Protein AF-A0A8R1ELB2-F1 (afdb_monomer_lite)

Secondary structure (DSSP, 8-state):
--HHHHH--SGGG--HHHHHHHHHHHS--TT-HHHHHHHHHHHHHHHHHHHHHHHHHHHHHHHH---SSHHHHHHHHHHHHHHHTSSS--------TTTT----------EEEEEEEES---S-EE-TTT--EE--HHHHHHHTHHHH-TTEEEEEEEE-GGGHHHHHHHHHHHT--SEEE--HHHHHHHHHTT-S---HHHHHH-TT--GGGS-HHHHHH-TTTB-TTS--B---------------HHHHHHHT-PPPPSS--HHHHHHHHHHT-SS-TT-

InterPro domains:
  IPR006059 Bacterial-type extracellular solute-binding protein [PF01547] (132-283)
  IPR035906 MetI-like superfamily [G3DSA:1.10.3720.10] (1-60)
  IPR035906 MetI-like superfamily [SSF161098] (2-67)
  IPR050490 Bacterial solute-binding protein 1 [PTHR43649] (70-278)

pLDDT: mean 76.95, std 20.39, range [30.23, 97.44]

Sequence (283 aa):
MLWPLLILKSATKYTIQIGLAMFTYNNGINQQPSIIMAATTTSLIPVIVVYMFLQRYIIESIALSGVSDMKKTVLLILSFVLVFTMAACTGSSGKDVTGGVQIEKVSDMQGTVRVALAGWQLENGIDALTGNPTIGLNEYLDKTFKKMYPNIKLEVYQIPWENVKAKQTAMLLSGDADVLYTGGAFASQWYQEGLLRDLDDLIEKDTSFDPNIYLEGIMNNSYSTKSPDGSKQFGIPVALGRRMTIYDKKLFEDWGVDTLTAQPGPEEILDKAKKMTGKNPKT

Foldseek 3Di:
DCVVVVPDPDPVPDDLVRVLVVVCVPPVVPPCPPVNVVSVVVVCVVVVVVCVVCVVVVVVVVVVDPDPPVVVVVVVVVVVVVVVVVPPPPDDPDDPLCVPDDAAAADADADEAEEEEEPAFAQWDADPPPRHIDHHPVVNCVRHVCRNHVRYHYHYHYDYNSCRLVVVVVCLVVVVHPYYDHDLVSQLVCVVVVSFDFCPVVQVPDPPDDPVVDDPCCQQPNSSQAHPVSPTGGDDDDDDDDDDDDDDPVLCVQLVHDDADPDHDPVNVVVSVVSSDDPRNVD

Radius of gyration: 26.07 Å; chains: 1; bounding box: 50×73×57 Å

Organism: Caenorhabditis japonica (NCBI:txid281687)

Structure (mmCIF, N/CA/C/O backbone):
data_AF-A0A8R1ELB2-F1
#
_entry.id   AF-A0A8R1ELB2-F1
#
loop_
_atom_site.group_PDB
_atom_site.id
_atom_site.type_symbol
_atom_site.label_atom_id
_atom_site.label_alt_id
_atom_site.label_comp_id
_atom_site.label_asym_id
_atom_site.label_entity_id
_atom_site.label_seq_id
_atom_site.pdbx_PDB_ins_code
_atom_site.Cartn_x
_atom_site.Cartn_y
_atom_site.Cartn_z
_atom_site.occupancy
_atom_site.B_iso_or_equiv
_atom_site.auth_seq_id
_atom_site.auth_comp_id
_atom_site.auth_asym_id
_atom_site.auth_atom_id
_atom_site.pdbx_PDB_model_num
ATOM 1 N N . MET A 1 1 ? -13.708 -13.532 9.295 1.00 37.22 1 MET A N 1
ATOM 2 C CA . MET A 1 1 ? -14.184 -14.311 10.466 1.00 37.22 1 MET A CA 1
ATOM 3 C C . MET A 1 1 ? -15.293 -13.551 11.213 1.00 37.22 1 MET A C 1
ATOM 5 O O . MET A 1 1 ? -15.148 -13.265 12.393 1.00 37.22 1 MET A O 1
ATOM 9 N N . LEU A 1 2 ? -16.398 -13.190 10.543 1.00 43.88 2 LEU A N 1
ATOM 10 C CA . LEU A 1 2 ? -17.421 -12.301 11.133 1.00 43.88 2 LEU A CA 1
ATOM 11 C C . LEU A 1 2 ? -18.550 -13.038 11.877 1.00 43.88 2 LEU A C 1
ATOM 13 O O . LEU A 1 2 ? -19.221 -12.455 12.721 1.00 43.88 2 LEU A O 1
ATOM 17 N N . TRP A 1 3 ? -18.744 -14.328 11.594 1.00 40.62 3 TRP A N 1
ATOM 18 C CA . TRP A 1 3 ? -19.839 -15.128 12.153 1.00 40.62 3 TRP A CA 1
ATOM 19 C C . TRP A 1 3 ? -19.825 -15.263 13.692 1.00 40.62 3 TRP A C 1
ATOM 21 O O . TRP A 1 3 ? -20.882 -15.126 14.305 1.00 40.62 3 TRP A O 1
ATOM 31 N N . PRO A 1 4 ? -18.668 -15.443 14.367 1.00 41.31 4 PRO A N 1
ATOM 32 C CA . PRO A 1 4 ? -18.651 -15.570 15.828 1.00 41.31 4 PRO A CA 1
ATOM 33 C C . PRO A 1 4 ? -18.998 -14.263 16.560 1.00 41.31 4 PRO A C 1
ATOM 35 O O . PRO A 1 4 ? -19.565 -14.300 17.650 1.00 41.31 4 PRO A O 1
ATOM 38 N N . LEU A 1 5 ? -18.687 -13.109 15.956 1.00 43.16 5 LEU A N 1
ATOM 39 C CA . LEU A 1 5 ? -18.925 -11.780 16.535 1.00 43.16 5 LEU A CA 1
ATOM 40 C C . LEU A 1 5 ? -20.405 -11.373 16.498 1.00 43.16 5 LEU A C 1
ATOM 42 O O . LEU A 1 5 ? -20.844 -10.593 17.336 1.00 43.16 5 LEU A O 1
ATOM 46 N N . LEU A 1 6 ? -21.183 -11.937 15.570 1.00 50.69 6 LEU A N 1
ATOM 47 C CA . LEU A 1 6 ? -22.623 -11.687 15.460 1.00 50.69 6 LEU A CA 1
ATOM 48 C C . LEU A 1 6 ? -23.433 -12.430 16.539 1.00 50.69 6 LEU A C 1
ATOM 50 O O . LEU A 1 6 ? -24.518 -11.989 16.909 1.00 50.69 6 LEU A O 1
ATOM 54 N N . ILE A 1 7 ? -22.897 -13.535 17.070 1.00 50.62 7 ILE A N 1
ATOM 55 C CA . ILE A 1 7 ? -23.609 -14.423 18.005 1.00 50.62 7 ILE A CA 1
ATOM 56 C C . ILE A 1 7 ? -23.137 -14.230 19.459 1.00 50.62 7 ILE A C 1
ATOM 58 O O . ILE A 1 7 ? -23.911 -14.430 20.398 1.00 50.62 7 ILE A O 1
ATOM 62 N N . LEU A 1 8 ? -21.892 -13.800 19.691 1.00 37.06 8 LEU A N 1
ATOM 63 C CA . LEU A 1 8 ? -21.324 -13.677 21.037 1.00 37.06 8 LEU A CA 1
ATOM 64 C C . LEU A 1 8 ? -21.404 -12.238 21.569 1.00 37.06 8 LEU A C 1
ATOM 66 O O . LEU A 1 8 ? -20.460 -11.465 21.470 1.00 37.06 8 LEU A O 1
ATOM 70 N N . LYS A 1 9 ? -22.532 -11.895 22.205 1.00 44.00 9 LYS A N 1
ATOM 71 C CA . LYS A 1 9 ? -22.777 -10.589 22.857 1.00 44.00 9 LYS A CA 1
ATOM 72 C C . LYS A 1 9 ? -22.116 -10.396 24.239 1.00 44.00 9 LYS A C 1
ATOM 74 O O . LYS A 1 9 ? -22.396 -9.403 24.903 1.00 44.00 9 LYS A O 1
ATOM 79 N N . SER A 1 10 ? -21.277 -11.318 24.724 1.00 42.00 10 SER A N 1
ATOM 80 C CA . SER A 1 10 ? -20.692 -11.222 26.075 1.00 42.00 10 SER A CA 1
ATOM 81 C C . SER A 1 10 ? -19.212 -11.608 26.106 1.00 42.00 10 SER A C 1
ATOM 83 O O . SER A 1 10 ? -18.838 -12.695 25.663 1.00 42.00 10 SER A O 1
ATOM 85 N N . ALA A 1 11 ? -18.385 -10.719 26.668 1.00 49.66 11 ALA A N 1
ATOM 86 C CA . ALA A 1 11 ? -16.923 -10.801 26.674 1.00 49.66 11 ALA A CA 1
ATOM 87 C C . ALA A 1 11 ? -16.346 -12.047 27.372 1.00 49.66 11 ALA A C 1
ATOM 89 O O . ALA A 1 11 ? -15.231 -12.463 27.073 1.00 49.66 11 ALA A O 1
ATOM 90 N N . THR A 1 12 ? -17.112 -12.691 28.253 1.00 47.91 12 THR A N 1
ATOM 91 C CA . THR A 1 12 ? -16.716 -13.930 28.942 1.00 47.91 12 THR A CA 1
ATOM 92 C C . THR A 1 12 ? -16.829 -15.188 28.078 1.00 47.91 12 THR A C 1
ATOM 94 O O . THR A 1 12 ? -16.379 -16.248 28.503 1.00 47.91 12 THR A O 1
ATOM 97 N N . LYS A 1 13 ? -17.404 -15.101 26.869 1.00 48.56 13 LYS A N 1
ATOM 98 C CA . LYS A 1 13 ? -17.544 -16.233 25.933 1.00 48.56 13 LYS A CA 1
ATOM 99 C C . LYS A 1 13 ? -16.642 -16.132 24.703 1.00 48.56 13 LYS A C 1
ATOM 101 O O . LYS A 1 13 ? -16.792 -16.927 23.775 1.00 48.56 13 LYS A O 1
ATOM 106 N N . TYR A 1 14 ? -15.722 -15.170 24.663 1.00 50.19 14 TYR A N 1
ATOM 107 C CA . TYR A 1 14 ? -14.776 -15.090 23.558 1.00 50.19 14 TYR A CA 1
ATOM 108 C C . TYR A 1 14 ? -13.838 -16.293 23.578 1.00 50.19 14 TYR A C 1
ATOM 110 O O . TYR A 1 14 ? -13.168 -16.576 24.569 1.00 50.19 14 TYR A O 1
ATOM 118 N N . THR A 1 15 ? -13.787 -17.008 22.455 1.00 55.03 15 THR A N 1
ATOM 119 C CA . THR A 1 15 ? -12.779 -18.047 22.234 1.00 55.03 15 THR A CA 1
ATOM 120 C C . THR A 1 15 ? -11.392 -17.430 22.400 1.00 55.03 15 THR A C 1
ATOM 122 O O . THR A 1 15 ? -11.191 -16.291 21.973 1.00 55.03 15 THR A O 1
ATOM 125 N N . ILE A 1 16 ? -10.432 -18.174 22.956 1.00 57.62 16 ILE A N 1
ATOM 126 C CA . ILE A 1 16 ? -9.059 -17.700 23.230 1.00 57.62 16 ILE A CA 1
ATOM 127 C C . ILE A 1 16 ? -8.435 -16.993 22.010 1.00 57.62 16 ILE A C 1
ATOM 129 O O . ILE A 1 16 ? -7.765 -15.978 22.160 1.00 57.62 16 ILE A O 1
ATOM 133 N N . GLN A 1 17 ? -8.737 -17.460 20.796 1.00 45.97 17 GLN A N 1
ATOM 134 C CA . GLN A 1 17 ? -8.285 -16.862 19.533 1.00 45.97 17 GLN A CA 1
ATOM 135 C C . GLN A 1 17 ? -8.810 -15.428 19.312 1.00 45.97 17 GLN A C 1
ATOM 137 O O . GLN A 1 17 ? -8.060 -14.552 18.891 1.00 45.97 17 GLN A O 1
ATOM 142 N N . ILE A 1 18 ? -10.081 -15.173 19.638 1.00 57.31 18 ILE A N 1
ATOM 143 C CA . ILE A 1 18 ? -10.712 -13.845 19.545 1.00 57.31 18 ILE A CA 1
ATOM 144 C C . ILE A 1 18 ? -10.201 -12.940 20.671 1.00 57.31 18 ILE A C 1
ATOM 146 O O . ILE A 1 18 ? -9.904 -11.773 20.428 1.00 57.31 18 ILE A O 1
ATOM 150 N N . GLY A 1 19 ? -10.038 -13.482 21.883 1.00 55.66 19 GLY A N 1
ATOM 151 C CA . GLY A 1 19 ? -9.471 -12.749 23.018 1.00 55.66 19 GLY A CA 1
ATOM 152 C C . GLY A 1 19 ? -8.034 -12.283 22.764 1.00 55.66 19 GLY A C 1
ATOM 153 O O . GLY A 1 19 ? -7.708 -11.132 23.044 1.00 55.66 19 GLY A O 1
ATOM 154 N N . LEU A 1 20 ? -7.199 -13.136 22.161 1.00 54.25 20 LEU A N 1
ATOM 155 C CA . LEU A 1 20 ? -5.827 -12.789 21.791 1.00 54.25 20 LEU A CA 1
ATOM 156 C C . LEU A 1 20 ? -5.793 -11.697 20.711 1.00 54.25 20 LEU A C 1
ATOM 158 O O . LEU A 1 20 ? -5.068 -10.719 20.863 1.00 54.25 20 LEU A O 1
ATOM 162 N N . ALA A 1 21 ? -6.633 -11.807 19.676 1.00 50.12 21 ALA A N 1
ATOM 163 C CA . ALA A 1 21 ? -6.730 -10.798 18.619 1.00 50.12 21 ALA A CA 1
ATOM 164 C C . ALA A 1 21 ? -7.183 -9.421 19.150 1.00 50.12 21 ALA A C 1
ATOM 166 O O . ALA A 1 21 ? -6.641 -8.390 18.751 1.00 50.12 21 ALA A O 1
ATOM 167 N N . MET A 1 22 ? -8.130 -9.388 20.096 1.00 52.19 22 MET A N 1
ATOM 168 C CA . MET A 1 22 ? -8.588 -8.146 20.735 1.00 52.19 22 MET A CA 1
ATOM 169 C C . MET A 1 22 ? -7.537 -7.543 21.677 1.00 52.19 22 MET A C 1
ATOM 171 O O . MET A 1 22 ? -7.407 -6.321 21.750 1.00 52.19 22 MET A O 1
ATOM 175 N N . PHE A 1 23 ? -6.766 -8.381 22.375 1.00 49.62 23 PHE A N 1
ATOM 176 C CA . PHE A 1 23 ? -5.679 -7.940 23.253 1.00 49.62 23 PHE A CA 1
ATOM 177 C C . PHE A 1 23 ? -4.525 -7.300 22.466 1.00 49.62 23 PHE A C 1
ATOM 179 O O . PHE A 1 23 ? -3.973 -6.288 22.900 1.00 49.62 23 PHE A O 1
ATOM 186 N N . THR A 1 24 ? -4.209 -7.828 21.277 1.00 49.62 24 THR A N 1
ATOM 187 C CA . THR A 1 24 ? -3.241 -7.223 20.346 1.00 49.62 24 THR A CA 1
ATOM 188 C C . THR A 1 24 ? -3.734 -5.878 19.797 1.00 49.62 24 THR A C 1
ATOM 190 O O . THR A 1 24 ? -2.933 -4.963 19.623 1.00 49.62 24 THR A O 1
ATOM 193 N N . TYR A 1 25 ? -5.044 -5.735 19.572 1.00 45.66 25 TYR A N 1
ATOM 194 C CA . TYR A 1 25 ? -5.647 -4.534 18.987 1.00 45.66 25 TYR A CA 1
ATOM 195 C C . TYR A 1 25 ? -5.804 -3.367 19.982 1.00 45.66 25 TYR A C 1
ATOM 197 O O . TYR A 1 25 ? -5.503 -2.228 19.638 1.00 45.66 25 TYR A O 1
ATOM 205 N N . ASN A 1 26 ? -6.237 -3.627 21.223 1.00 43.31 26 ASN A N 1
ATOM 206 C CA . ASN A 1 26 ? -6.610 -2.557 22.163 1.00 43.31 26 ASN A CA 1
ATOM 207 C C . ASN A 1 26 ? -5.460 -1.974 22.999 1.00 43.31 26 ASN A C 1
ATOM 209 O O . ASN A 1 26 ? -5.594 -0.856 23.487 1.00 43.31 26 ASN A O 1
ATOM 213 N N . ASN A 1 27 ? -4.342 -2.684 23.181 1.00 40.75 27 ASN A N 1
ATOM 214 C CA . ASN A 1 27 ? -3.303 -2.258 24.132 1.00 40.75 27 ASN A CA 1
ATOM 215 C C . ASN A 1 27 ? -2.039 -1.656 23.498 1.00 40.75 27 ASN A C 1
ATOM 217 O O . ASN A 1 27 ? -1.063 -1.429 24.208 1.00 40.75 27 ASN A O 1
ATOM 221 N N . GLY A 1 28 ? -2.002 -1.401 22.184 1.00 40.50 28 GLY A N 1
ATOM 222 C CA . GLY A 1 28 ? -0.833 -0.764 21.558 1.00 40.50 28 GLY A CA 1
ATOM 223 C C . GLY A 1 28 ? 0.492 -1.517 21.778 1.00 40.50 28 GLY A C 1
ATOM 224 O O . GLY A 1 28 ? 1.562 -0.914 21.715 1.00 40.50 28 GLY A O 1
ATOM 225 N N . ILE A 1 29 ? 0.445 -2.834 22.027 1.00 40.25 29 ILE A N 1
ATOM 226 C CA . ILE A 1 29 ? 1.600 -3.678 22.396 1.00 40.25 29 ILE A CA 1
ATOM 227 C C . ILE A 1 29 ? 2.419 -4.073 21.151 1.00 40.25 29 ILE A C 1
ATOM 229 O O . ILE A 1 29 ? 2.859 -5.208 20.995 1.00 40.25 29 ILE A O 1
ATOM 233 N N . ASN A 1 30 ? 2.691 -3.113 20.265 1.00 47.81 30 ASN A N 1
ATOM 234 C CA . ASN A 1 30 ? 3.677 -3.262 19.188 1.00 47.81 30 ASN A CA 1
ATOM 235 C C . ASN A 1 30 ? 5.130 -3.159 19.703 1.00 47.81 30 ASN A C 1
ATOM 237 O O . ASN A 1 30 ? 6.057 -3.091 18.902 1.00 47.81 30 ASN A O 1
ATOM 241 N N . GLN A 1 31 ? 5.352 -3.150 21.026 1.00 40.81 31 GLN A N 1
ATOM 242 C CA . GLN A 1 31 ? 6.689 -3.057 21.629 1.00 40.81 31 GLN A CA 1
ATOM 243 C C . GLN A 1 31 ? 7.164 -4.311 22.384 1.00 40.81 31 GLN A C 1
ATOM 245 O O . GLN A 1 31 ? 8.301 -4.318 22.844 1.00 40.81 31 GLN A O 1
ATOM 250 N N . GLN A 1 32 ? 6.369 -5.386 22.506 1.00 41.53 32 GLN A N 1
ATOM 251 C CA . GLN A 1 32 ? 6.813 -6.603 23.220 1.00 41.53 32 GLN A CA 1
ATOM 252 C C . GLN A 1 32 ? 6.422 -7.909 22.496 1.00 41.53 32 GLN A C 1
ATOM 254 O O . GLN A 1 32 ? 5.451 -8.571 22.871 1.00 41.53 32 GLN A O 1
ATOM 259 N N . PRO A 1 33 ? 7.207 -8.327 21.482 1.00 47.19 33 PRO A N 1
ATOM 260 C CA . PRO A 1 33 ? 7.016 -9.584 20.742 1.00 47.19 33 PRO A CA 1
ATOM 261 C C . PRO A 1 33 ? 7.035 -10.847 21.623 1.00 47.19 33 PRO A C 1
ATOM 263 O O . PRO A 1 33 ? 6.440 -11.868 21.280 1.00 47.19 33 PRO A O 1
ATOM 266 N N . SER A 1 34 ? 7.687 -10.782 22.785 1.00 44.50 34 SER A N 1
ATOM 267 C CA . SER A 1 34 ? 7.832 -11.887 23.739 1.00 44.50 34 SER A CA 1
ATOM 268 C C . SER A 1 34 ? 6.506 -12.343 24.362 1.00 44.50 34 SER A C 1
ATOM 270 O O . SER A 1 34 ? 6.315 -13.540 24.572 1.00 44.50 34 SER A O 1
ATOM 272 N N . ILE A 1 35 ? 5.559 -11.431 24.609 1.00 50.53 35 ILE A N 1
ATOM 273 C CA . ILE A 1 35 ? 4.276 -11.764 25.254 1.00 50.53 35 ILE A CA 1
ATOM 274 C C . ILE A 1 35 ? 3.336 -12.493 24.283 1.00 50.53 35 ILE A C 1
ATOM 276 O O . ILE A 1 35 ? 2.641 -13.428 24.678 1.00 50.53 35 ILE A O 1
ATOM 280 N N . ILE A 1 36 ? 3.357 -12.128 22.997 1.00 55.47 36 ILE A N 1
ATOM 281 C CA . ILE A 1 36 ? 2.549 -12.784 21.956 1.00 55.47 36 ILE A CA 1
ATOM 282 C C . ILE A 1 36 ? 3.044 -14.222 21.728 1.00 55.47 36 ILE A C 1
ATOM 284 O O . ILE A 1 36 ? 2.248 -15.162 21.664 1.00 55.47 36 ILE A O 1
ATOM 288 N N . MET A 1 37 ? 4.363 -14.427 21.692 1.00 50.38 37 MET A N 1
ATOM 289 C CA . MET A 1 37 ? 4.959 -15.764 21.569 1.00 50.38 37 MET A CA 1
ATOM 290 C C . MET A 1 37 ? 4.706 -16.633 22.816 1.00 50.38 37 MET A C 1
ATOM 292 O O . MET A 1 37 ? 4.420 -17.824 22.698 1.00 50.38 37 MET A O 1
ATOM 296 N N . ALA A 1 38 ? 4.717 -16.049 24.019 1.00 52.78 38 ALA A N 1
ATOM 297 C CA . ALA A 1 38 ? 4.372 -16.771 25.247 1.00 52.78 38 ALA A CA 1
ATOM 298 C C . ALA A 1 38 ? 2.881 -17.156 25.307 1.00 52.78 38 ALA A C 1
ATOM 300 O O . ALA A 1 38 ? 2.543 -18.275 25.702 1.00 52.78 38 ALA A O 1
ATOM 301 N N . ALA A 1 39 ? 1.982 -16.267 24.873 1.00 56.25 39 ALA A N 1
ATOM 302 C CA . ALA A 1 39 ? 0.543 -16.526 24.840 1.00 56.25 39 ALA A CA 1
ATOM 303 C C . ALA A 1 39 ? 0.167 -17.628 23.835 1.00 56.25 39 ALA A C 1
ATOM 305 O O . ALA A 1 39 ? -0.613 -18.524 24.162 1.00 56.25 39 ALA A O 1
ATOM 306 N N . THR A 1 40 ? 0.765 -17.615 22.639 1.00 60.75 40 THR A N 1
ATOM 307 C CA . THR A 1 40 ? 0.576 -18.686 21.643 1.00 60.75 40 THR A CA 1
ATOM 308 C C . THR A 1 40 ? 1.099 -20.032 22.153 1.00 60.75 40 THR A C 1
ATOM 310 O O . THR A 1 40 ? 0.403 -21.040 22.034 1.00 60.75 40 THR A O 1
ATOM 313 N N . THR A 1 41 ? 2.256 -20.047 22.822 1.00 67.56 41 THR A N 1
ATOM 314 C CA . THR A 1 41 ? 2.824 -21.267 23.421 1.00 67.56 41 THR A CA 1
ATOM 315 C C . THR A 1 41 ? 1.950 -21.801 24.561 1.00 67.56 41 THR A C 1
ATOM 317 O O . THR A 1 41 ? 1.665 -22.995 24.620 1.00 67.56 41 THR A O 1
ATOM 320 N N . THR A 1 42 ? 1.435 -20.923 25.426 1.00 74.31 42 THR A N 1
ATOM 321 C CA . THR A 1 42 ? 0.562 -21.307 26.551 1.00 74.31 42 THR A CA 1
ATOM 322 C C . THR A 1 42 ? -0.787 -21.832 26.055 1.00 74.31 42 THR A C 1
ATOM 324 O O . THR A 1 42 ? -1.337 -22.768 26.629 1.00 74.31 42 THR A O 1
ATOM 327 N N . SER A 1 43 ? -1.292 -21.301 24.937 1.00 68.50 43 SER A N 1
ATOM 328 C CA . SER A 1 43 ? -2.521 -21.782 24.297 1.00 68.50 43 SER A CA 1
ATOM 329 C C . SER A 1 43 ? -2.391 -23.183 23.687 1.00 68.50 43 SER A C 1
ATOM 331 O O . SER A 1 43 ? -3.413 -23.833 23.466 1.00 68.50 43 SER A O 1
ATOM 333 N N . LEU A 1 44 ? -1.173 -23.659 23.411 1.00 71.75 44 LEU A N 1
ATOM 334 C CA . LEU A 1 44 ? -0.932 -25.015 22.908 1.00 71.75 44 LEU A CA 1
ATOM 335 C C . LEU A 1 44 ? -0.882 -26.057 24.034 1.00 71.75 44 LEU A C 1
ATOM 337 O O . LEU A 1 44 ? -1.167 -27.227 23.787 1.00 71.75 44 LEU A O 1
ATOM 341 N N . ILE A 1 45 ? -0.591 -25.648 25.273 1.00 81.88 45 ILE A N 1
ATOM 342 C CA . ILE A 1 45 ? -0.455 -26.558 26.421 1.00 81.88 45 ILE A CA 1
ATOM 343 C C . ILE A 1 45 ? -1.729 -27.388 26.665 1.00 81.88 45 ILE A C 1
ATOM 345 O O . ILE A 1 45 ? -1.603 -28.606 26.769 1.00 81.88 45 ILE A O 1
ATOM 349 N N . PRO A 1 46 ? -2.956 -26.827 26.688 1.00 73.25 46 PRO A N 1
ATOM 350 C CA . PRO A 1 46 ? -4.164 -27.624 26.903 1.00 73.25 46 PRO A CA 1
ATOM 351 C C . PRO A 1 46 ? -4.390 -28.659 25.797 1.00 73.25 46 PRO A C 1
ATOM 353 O O . PRO A 1 46 ? -4.805 -29.779 26.077 1.00 73.25 46 PRO A O 1
ATOM 356 N N . VAL A 1 47 ? -4.072 -28.306 24.547 1.00 75.31 47 VAL A N 1
ATOM 357 C CA . VAL A 1 47 ? -4.205 -29.201 23.389 1.00 75.31 47 VAL A CA 1
ATOM 358 C C . VAL A 1 47 ? -3.203 -30.351 23.485 1.00 75.31 47 VAL A C 1
ATOM 360 O O . VAL A 1 47 ? -3.574 -31.501 23.270 1.00 75.31 47 VAL A O 1
ATOM 363 N N . ILE A 1 48 ? -1.959 -30.061 23.874 1.00 77.12 48 ILE A N 1
ATOM 364 C CA . ILE A 1 48 ? -0.914 -31.070 24.087 1.00 77.12 48 ILE A CA 1
ATOM 365 C C . ILE A 1 48 ? -1.264 -31.977 25.271 1.00 77.12 48 ILE A C 1
ATOM 367 O O . ILE A 1 48 ? -1.093 -33.188 25.181 1.00 77.12 48 ILE A O 1
ATOM 371 N N . VAL A 1 49 ? -1.803 -31.427 26.361 1.00 79.94 49 VAL A N 1
ATOM 372 C CA . VAL A 1 49 ? -2.240 -32.208 27.526 1.00 79.94 49 VAL A CA 1
ATOM 373 C C . VAL A 1 49 ? -3.374 -33.158 27.139 1.00 79.94 49 VAL A C 1
ATOM 375 O O . VAL A 1 49 ? -3.279 -34.354 27.406 1.00 79.94 49 VAL A O 1
ATOM 378 N N . VAL A 1 50 ? -4.401 -32.670 26.433 1.00 78.88 50 VAL A N 1
ATOM 379 C CA . VAL A 1 50 ? -5.480 -33.515 25.892 1.00 78.88 50 VAL A CA 1
ATOM 380 C C . VAL A 1 50 ? -4.915 -34.583 24.951 1.00 78.88 50 VAL A C 1
ATOM 382 O O . VAL A 1 50 ? -5.287 -35.749 25.063 1.00 78.88 50 VAL A O 1
ATOM 385 N N . TYR A 1 51 ? -3.970 -34.225 24.078 1.00 73.31 51 TYR A N 1
ATOM 386 C CA . TYR A 1 51 ? -3.312 -35.165 23.171 1.00 73.31 51 TYR A CA 1
ATOM 387 C C . TYR A 1 51 ? -2.534 -36.259 23.919 1.00 73.31 51 TYR A C 1
ATOM 389 O O . TYR A 1 51 ? -2.668 -37.427 23.572 1.00 73.31 51 TYR A O 1
ATOM 397 N N . MET A 1 52 ? -1.794 -35.930 24.982 1.00 74.69 52 MET A N 1
ATOM 398 C CA . MET A 1 52 ? -1.083 -36.925 25.797 1.00 74.69 52 MET A CA 1
ATOM 399 C C . MET A 1 52 ? -2.040 -37.887 26.513 1.00 74.69 52 MET A C 1
ATOM 401 O O . MET A 1 52 ? -1.760 -39.083 26.588 1.00 74.69 52 MET A O 1
ATOM 405 N N . PHE A 1 53 ? -3.188 -37.402 27.000 1.00 73.62 53 PHE A N 1
ATOM 406 C CA . PHE A 1 53 ? -4.202 -38.265 27.618 1.00 73.62 53 PHE A CA 1
ATOM 407 C C . PHE A 1 53 ? -4.930 -39.144 26.591 1.00 73.62 53 PHE A C 1
ATOM 409 O O . PHE A 1 53 ? -5.219 -40.307 26.879 1.00 73.62 53 PHE A O 1
ATOM 416 N N . LEU A 1 54 ? -5.191 -38.633 25.382 1.00 70.19 54 LEU A N 1
ATOM 417 C CA . LEU A 1 54 ? -5.807 -39.409 24.302 1.00 70.19 54 LEU A CA 1
ATOM 418 C C . LEU A 1 54 ? -4.823 -40.313 23.552 1.00 70.19 54 LEU A C 1
ATOM 420 O O . LEU A 1 54 ? -5.266 -41.261 22.908 1.00 70.19 54 LEU A O 1
ATOM 424 N N . GLN A 1 55 ? -3.511 -40.093 23.661 1.00 58.88 55 GLN A N 1
ATOM 425 C CA . GLN A 1 55 ? -2.493 -40.907 22.995 1.00 58.88 55 GLN A CA 1
ATOM 426 C C . GLN A 1 55 ? 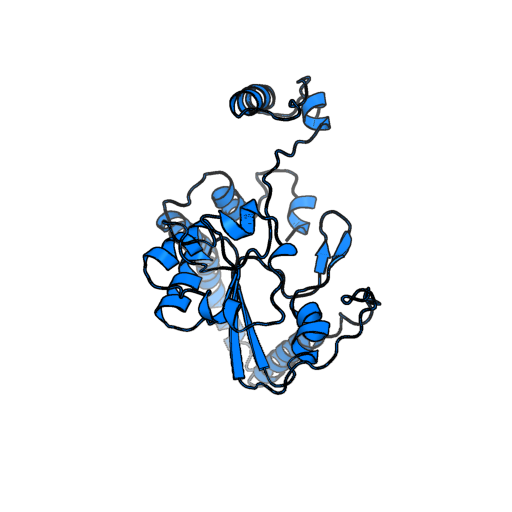-2.628 -42.392 23.355 1.00 58.88 55 GLN A C 1
ATOM 428 O O . GLN A 1 55 ? -2.487 -43.243 22.481 1.00 58.88 55 GLN A O 1
ATOM 433 N N . ARG A 1 56 ? -2.979 -42.720 24.605 1.00 60.34 56 ARG A N 1
ATOM 434 C CA . ARG A 1 56 ? -3.203 -44.114 25.015 1.00 60.34 56 ARG A CA 1
ATOM 435 C C . ARG A 1 56 ? -4.412 -44.748 24.311 1.00 60.34 56 ARG A C 1
ATOM 437 O O . ARG A 1 56 ? -4.316 -45.886 23.866 1.00 60.34 56 ARG A O 1
ATOM 444 N N . TYR A 1 57 ? -5.491 -43.990 24.113 1.00 64.25 57 TYR A N 1
ATOM 445 C CA . TYR A 1 57 ? -6.696 -44.453 23.410 1.00 64.25 57 TYR A CA 1
ATOM 446 C C . TYR A 1 57 ? -6.520 -44.503 21.887 1.00 64.25 57 TYR A C 1
ATOM 448 O O . TYR A 1 57 ? -7.081 -45.376 21.230 1.00 64.25 57 TYR A O 1
ATOM 456 N N . ILE A 1 58 ? -5.718 -43.601 21.310 1.00 63.66 58 ILE A N 1
ATOM 457 C CA . ILE A 1 58 ? -5.367 -43.629 19.884 1.00 63.66 58 ILE A CA 1
ATOM 458 C C . ILE A 1 58 ? -4.468 -44.836 19.585 1.00 63.66 58 ILE A C 1
ATOM 460 O O . ILE A 1 58 ? -4.689 -45.517 18.589 1.00 63.66 58 ILE A O 1
ATOM 464 N N . ILE A 1 59 ? -3.505 -45.158 20.457 1.00 61.66 59 ILE A N 1
ATOM 465 C CA . ILE A 1 59 ? -2.644 -46.340 20.296 1.00 61.66 59 ILE A CA 1
ATOM 466 C C . ILE A 1 59 ? -3.450 -47.637 20.460 1.00 61.66 59 ILE A C 1
ATOM 468 O O . ILE A 1 59 ? -3.277 -48.547 19.656 1.00 61.66 59 ILE A O 1
ATOM 472 N N . GLU A 1 60 ? -4.370 -47.717 21.429 1.00 57.53 60 GLU A N 1
ATOM 473 C CA . GLU A 1 60 ? -5.267 -48.876 21.581 1.00 57.53 60 GLU A CA 1
ATOM 474 C C . GLU A 1 60 ? -6.249 -49.010 20.399 1.00 57.53 60 GLU A C 1
ATOM 476 O O . GLU A 1 60 ? -6.465 -50.118 19.915 1.00 57.53 60 GLU A O 1
ATOM 481 N N . SER A 1 61 ? -6.765 -47.901 19.854 1.00 52.16 61 SER A N 1
ATOM 482 C CA . SER A 1 61 ? -7.600 -47.877 18.637 1.00 52.16 61 SER A CA 1
ATOM 483 C C . SER A 1 61 ? -6.842 -48.344 17.383 1.00 52.16 61 SER A C 1
ATOM 485 O O . SER A 1 61 ? -7.377 -49.094 16.563 1.00 52.16 61 SER A O 1
ATOM 487 N N . ILE A 1 62 ? -5.564 -47.975 17.254 1.00 58.34 62 ILE A N 1
ATOM 488 C CA . ILE A 1 62 ? -4.683 -48.426 16.164 1.00 58.34 62 ILE A CA 1
ATOM 489 C C . ILE A 1 62 ? -4.255 -49.891 16.363 1.00 58.34 62 ILE A C 1
ATOM 491 O O . ILE A 1 62 ? -4.061 -50.606 15.385 1.00 58.34 62 ILE A O 1
ATOM 495 N N . ALA A 1 63 ? -4.149 -50.368 17.606 1.00 57.41 63 ALA A N 1
ATOM 496 C CA . ALA A 1 63 ? -3.808 -51.759 17.911 1.00 57.41 63 ALA A CA 1
ATOM 497 C C . ALA A 1 63 ? -4.996 -52.729 17.744 1.00 57.41 63 ALA A C 1
ATOM 499 O O . ALA A 1 63 ? -4.789 -53.879 17.363 1.00 57.41 63 ALA A O 1
ATOM 500 N N . LEU A 1 64 ? -6.234 -52.278 17.991 1.00 55.06 64 LEU A N 1
ATOM 501 C CA . LEU A 1 64 ? -7.463 -53.062 17.783 1.00 55.06 64 LEU A CA 1
ATOM 502 C C . LEU A 1 64 ? -7.950 -53.063 16.327 1.00 55.06 64 LEU A C 1
ATOM 504 O O . LEU A 1 64 ? -8.730 -53.934 15.944 1.00 55.06 64 LEU A O 1
ATOM 508 N N . SER A 1 65 ? -7.477 -52.129 15.500 1.00 51.03 65 SER A N 1
ATOM 509 C CA . SER A 1 65 ? -7.771 -52.090 14.069 1.00 51.03 65 SER A CA 1
ATOM 510 C C . SER A 1 65 ? -6.568 -52.587 13.264 1.00 51.03 65 SER A C 1
ATOM 512 O O . SER A 1 65 ? -5.737 -51.824 12.780 1.00 51.03 65 SER A O 1
ATOM 514 N N . GLY A 1 66 ? -6.483 -53.907 13.075 1.00 57.69 66 GLY A N 1
ATOM 515 C CA . GLY A 1 66 ? -5.611 -54.498 12.059 1.00 57.69 66 GLY A CA 1
ATOM 516 C C . GLY A 1 66 ? -6.055 -54.047 10.666 1.00 57.69 66 GLY A C 1
ATOM 517 O O . GLY A 1 66 ? -6.863 -54.717 10.036 1.00 57.69 66 GLY A O 1
ATOM 518 N N . VAL A 1 67 ? -5.611 -52.872 10.208 1.00 50.88 67 VAL A N 1
ATOM 519 C CA . VAL A 1 67 ? -6.140 -52.264 8.981 1.00 50.88 67 VAL A CA 1
ATOM 520 C C . VAL A 1 67 ? -5.028 -51.598 8.168 1.00 50.88 67 VAL A C 1
ATOM 522 O O . VAL A 1 67 ? -4.757 -50.400 8.261 1.00 50.88 67 VAL A O 1
ATOM 525 N N . SER A 1 68 ? -4.409 -52.393 7.296 1.00 42.47 68 SER A N 1
ATOM 526 C CA . SER A 1 68 ? -3.540 -51.931 6.207 1.00 42.47 68 SER A CA 1
ATOM 527 C C . SER A 1 68 ? -4.293 -51.187 5.091 1.00 42.47 68 SER A C 1
ATOM 529 O O . SER A 1 68 ? -3.655 -50.504 4.291 1.00 42.47 68 SER A O 1
ATOM 531 N N . ASP A 1 69 ? -5.629 -51.243 5.058 1.00 46.91 69 ASP A N 1
ATOM 532 C CA . ASP A 1 69 ? -6.434 -50.733 3.933 1.00 46.91 69 ASP A CA 1
ATOM 533 C C . ASP A 1 69 ? -7.037 -49.330 4.138 1.00 46.91 69 ASP A C 1
ATOM 535 O O . ASP A 1 69 ? -7.413 -48.658 3.179 1.00 46.91 69 ASP A O 1
ATOM 539 N N . MET A 1 70 ? -7.048 -48.804 5.365 1.00 50.81 70 MET A N 1
ATOM 540 C CA . MET A 1 70 ? -7.675 -47.510 5.686 1.00 50.81 70 MET A CA 1
ATOM 541 C C . MET A 1 70 ? -6.795 -46.312 5.312 1.00 50.81 70 MET A C 1
ATOM 543 O O . MET A 1 70 ? -7.302 -45.211 5.106 1.00 50.81 70 MET A O 1
ATOM 547 N N . LYS A 1 71 ? -5.481 -46.519 5.139 1.00 46.94 71 LYS A N 1
ATOM 548 C CA . LYS A 1 71 ? -4.555 -45.457 4.716 1.00 46.94 71 LYS A CA 1
ATOM 549 C C . LYS A 1 71 ? -4.869 -44.943 3.315 1.00 46.94 71 LYS A C 1
ATOM 551 O O . LYS A 1 71 ? -4.764 -43.744 3.091 1.00 46.94 71 LYS A O 1
ATOM 556 N N . LYS A 1 72 ? -5.291 -45.815 2.391 1.00 49.41 72 LYS A N 1
ATOM 557 C CA . LYS A 1 72 ? -5.645 -45.409 1.023 1.00 49.41 72 LYS A CA 1
ATOM 558 C C . LYS A 1 72 ? -6.997 -44.713 0.991 1.00 49.41 72 LYS A C 1
ATOM 560 O O . LYS A 1 72 ? -7.096 -43.656 0.390 1.00 49.41 72 LYS A O 1
ATOM 565 N N . THR A 1 73 ? -7.998 -45.230 1.700 1.00 54.56 73 THR A N 1
ATOM 566 C CA . THR A 1 73 ? -9.345 -44.642 1.713 1.00 54.56 73 THR A CA 1
ATOM 567 C C . THR A 1 73 ? -9.379 -43.283 2.415 1.00 54.56 73 THR A C 1
ATOM 569 O O . THR A 1 73 ? -10.007 -42.362 1.909 1.00 54.56 73 THR A O 1
ATOM 572 N N . VAL A 1 74 ? -8.645 -43.101 3.520 1.00 56.16 74 VAL A N 1
ATOM 573 C CA . VAL A 1 74 ? -8.571 -41.805 4.222 1.00 56.16 74 VAL A CA 1
ATOM 574 C C . VAL A 1 74 ? -7.773 -40.770 3.425 1.00 56.16 74 VAL A C 1
ATOM 576 O O . VAL A 1 74 ? -8.213 -39.626 3.336 1.00 56.16 74 VAL A O 1
ATOM 579 N N . LEU A 1 75 ? -6.662 -41.153 2.776 1.00 49.34 75 LEU A N 1
ATOM 580 C CA . LEU A 1 75 ? -5.950 -40.250 1.858 1.00 49.34 75 LEU A CA 1
ATOM 581 C C . LEU A 1 75 ? -6.806 -39.885 0.642 1.00 49.34 75 LEU A C 1
ATOM 583 O O . LEU A 1 75 ? -6.790 -38.733 0.221 1.00 49.34 75 LEU A O 1
ATOM 587 N N . LEU A 1 76 ? -7.581 -40.824 0.099 1.00 48.34 76 LEU A N 1
ATOM 588 C CA . LEU A 1 76 ? -8.431 -40.588 -1.069 1.00 48.34 76 LEU A CA 1
ATOM 589 C C . LEU A 1 76 ? -9.647 -39.719 -0.709 1.00 48.34 76 LEU A C 1
ATOM 591 O O . LEU A 1 76 ? -9.988 -38.830 -1.479 1.00 48.34 76 LEU A O 1
ATOM 595 N N . ILE A 1 77 ? -10.215 -39.860 0.495 1.00 53.72 77 ILE A N 1
ATOM 596 C CA . ILE A 1 77 ? -11.266 -38.967 1.016 1.00 53.72 77 ILE A CA 1
ATOM 597 C C . ILE A 1 77 ? -10.708 -37.566 1.313 1.00 53.72 77 ILE A C 1
ATOM 599 O O . ILE A 1 77 ? -11.345 -36.583 0.943 1.00 53.72 77 ILE A O 1
ATOM 603 N N . LEU A 1 78 ? -9.503 -37.438 1.887 1.00 43.62 78 LEU A N 1
ATOM 604 C CA . LEU A 1 78 ? -8.849 -36.129 2.054 1.00 43.62 78 LEU A CA 1
ATOM 605 C C . LEU A 1 78 ? -8.545 -35.457 0.706 1.00 43.62 78 LEU A C 1
ATOM 607 O O . LEU A 1 78 ? -8.676 -34.243 0.585 1.00 43.62 78 LEU A O 1
ATOM 611 N N . SER A 1 79 ? -8.196 -36.249 -0.311 1.00 47.34 79 SER A N 1
ATOM 612 C CA . SER A 1 79 ? -7.985 -35.769 -1.682 1.00 47.34 79 SER A CA 1
ATOM 613 C C . SER A 1 79 ? -9.300 -35.318 -2.329 1.00 47.34 79 SER A C 1
ATOM 615 O O . SER A 1 79 ? -9.334 -34.296 -3.004 1.00 47.34 79 SER A O 1
ATOM 617 N N . PHE A 1 80 ? -10.402 -36.036 -2.090 1.00 43.69 80 PHE A N 1
ATOM 618 C CA . PHE A 1 80 ? -11.718 -35.718 -2.657 1.00 43.69 80 PHE A CA 1
ATOM 619 C C . PHE A 1 80 ? -12.372 -34.494 -1.998 1.00 43.69 80 PHE A C 1
ATOM 621 O O . PHE A 1 80 ? -13.022 -33.699 -2.674 1.00 43.69 80 PHE A O 1
ATOM 628 N N . VAL A 1 81 ? -12.152 -34.293 -0.694 1.00 44.47 81 VAL A N 1
ATOM 629 C CA . VAL A 1 81 ? -12.634 -33.110 0.040 1.00 44.47 81 VAL A CA 1
ATOM 630 C C . VAL A 1 81 ? -11.857 -31.846 -0.356 1.00 44.47 81 VAL A C 1
ATOM 632 O O . VAL A 1 81 ? -12.436 -30.763 -0.355 1.00 44.47 81 VAL A O 1
ATOM 635 N N . LEU A 1 82 ? -10.595 -31.974 -0.790 1.00 35.06 82 LEU A N 1
ATOM 636 C CA . LEU A 1 82 ? -9.822 -30.855 -1.347 1.00 35.06 82 LEU A CA 1
ATOM 637 C C . LEU A 1 82 ? -10.264 -30.452 -2.767 1.00 35.06 82 LEU A C 1
ATOM 639 O O . LEU A 1 82 ? -10.062 -29.311 -3.168 1.00 35.06 82 LEU A O 1
ATOM 643 N N . VAL A 1 83 ? -10.868 -31.373 -3.528 1.00 41.22 83 VAL A N 1
ATOM 644 C CA . VAL A 1 83 ? -11.354 -31.117 -4.898 1.00 41.22 83 VAL A CA 1
ATOM 645 C C . VAL A 1 83 ? -12.773 -30.529 -4.895 1.00 41.22 83 VAL A C 1
ATOM 647 O O . VAL A 1 83 ? -13.114 -29.737 -5.771 1.00 41.22 83 VAL A O 1
ATOM 650 N N . PHE A 1 84 ? -13.589 -30.820 -3.877 1.00 38.25 84 PHE A N 1
ATOM 651 C CA . PHE A 1 84 ? -14.948 -30.272 -3.770 1.00 38.25 84 PHE A CA 1
ATOM 652 C C . PHE A 1 84 ? -15.025 -28.817 -3.280 1.00 38.25 84 PHE A C 1
ATOM 654 O O . PHE A 1 84 ? -16.068 -28.183 -3.431 1.00 38.25 84 PHE A O 1
ATOM 661 N N . THR A 1 85 ? -13.939 -28.244 -2.757 1.00 37.47 85 THR A N 1
ATOM 662 C CA . THR A 1 85 ? -13.890 -26.819 -2.379 1.00 37.47 85 THR A CA 1
ATOM 663 C C . THR A 1 85 ? -13.574 -25.880 -3.548 1.00 37.47 85 THR A C 1
ATOM 665 O O . THR A 1 85 ? -13.714 -24.670 -3.391 1.00 37.47 85 THR A O 1
ATOM 668 N N . MET A 1 86 ? -13.228 -26.398 -4.734 1.00 37.56 86 MET A N 1
ATOM 669 C CA . MET A 1 86 ? -12.966 -25.582 -5.933 1.00 37.56 86 MET A CA 1
ATOM 670 C C . MET A 1 86 ? -14.169 -25.427 -6.880 1.00 37.56 86 MET A C 1
ATOM 672 O O . MET A 1 86 ? -14.128 -24.590 -7.777 1.00 37.56 86 MET A O 1
ATOM 676 N N . ALA A 1 87 ? -15.259 -26.172 -6.680 1.00 36.66 87 ALA A N 1
ATOM 677 C CA . ALA A 1 87 ? -16.403 -26.196 -7.602 1.00 36.66 87 ALA A CA 1
ATOM 678 C C . ALA A 1 87 ? -17.627 -25.377 -7.137 1.00 36.66 87 ALA A C 1
ATOM 680 O O . ALA A 1 87 ? -18.738 -25.623 -7.598 1.00 36.66 87 ALA A O 1
ATOM 681 N N . ALA A 1 88 ? -17.447 -24.403 -6.236 1.00 32.69 88 ALA A N 1
ATOM 682 C CA . ALA A 1 88 ? -18.538 -23.545 -5.749 1.00 32.69 88 ALA A CA 1
ATOM 683 C C . ALA A 1 88 ? -18.422 -22.063 -6.155 1.00 32.69 88 ALA A C 1
ATOM 685 O O . ALA A 1 88 ? -19.207 -21.240 -5.691 1.00 32.69 88 ALA A O 1
ATOM 686 N N . CYS A 1 89 ? -17.507 -21.715 -7.063 1.00 31.52 89 CYS A N 1
ATOM 687 C CA . CYS A 1 89 ? -17.437 -20.375 -7.652 1.00 31.52 89 CYS A CA 1
ATOM 688 C C . CYS A 1 89 ? -17.738 -20.428 -9.153 1.00 31.52 89 CYS A C 1
ATOM 690 O O . CYS A 1 89 ? -16.904 -20.090 -9.986 1.00 31.52 89 CYS A O 1
ATOM 692 N N . THR A 1 90 ? -18.947 -20.851 -9.512 1.00 31.95 90 THR A N 1
ATOM 693 C CA . THR A 1 90 ? -19.503 -20.633 -10.853 1.00 31.95 90 THR A CA 1
ATOM 694 C C . THR A 1 90 ? -20.752 -19.777 -10.733 1.00 31.95 90 THR A C 1
ATOM 696 O O . THR A 1 90 ? -21.758 -20.228 -10.192 1.00 31.95 90 THR A O 1
ATOM 699 N N . GLY A 1 91 ? -20.680 -18.554 -11.265 1.00 33.94 91 GLY A N 1
ATOM 700 C CA . GLY A 1 91 ? -21.862 -17.735 -11.536 1.00 33.94 91 GLY A CA 1
ATOM 701 C C . GLY A 1 91 ? -21.960 -16.429 -10.753 1.00 33.94 91 GLY A C 1
ATOM 702 O O . GLY A 1 91 ? -22.983 -16.167 -10.136 1.00 33.94 91 GLY A O 1
ATOM 703 N N . SER A 1 92 ? -20.942 -15.572 -10.827 1.00 30.23 92 SER A N 1
ATOM 704 C CA . SER A 1 92 ? -21.169 -14.131 -10.694 1.00 30.23 92 SER A CA 1
ATOM 705 C C . SER A 1 92 ? -20.891 -13.511 -12.053 1.00 30.23 92 SER A C 1
ATOM 707 O O . SER A 1 92 ? -19.743 -13.422 -12.481 1.00 30.23 92 SER A O 1
ATOM 709 N N . SER A 1 93 ? -21.958 -13.128 -12.748 1.00 35.81 93 SER A N 1
ATOM 710 C CA . SER A 1 93 ? -21.945 -12.203 -13.878 1.00 35.81 93 SER A CA 1
ATOM 711 C C . SER A 1 93 ? -21.176 -10.941 -13.475 1.00 35.81 93 SER A C 1
ATOM 713 O O . SER A 1 93 ? -21.715 -10.052 -12.815 1.00 35.81 93 SER A O 1
ATOM 715 N N . GLY A 1 94 ? -19.877 -10.934 -13.780 1.00 43.53 94 GLY A N 1
ATOM 716 C CA . GLY A 1 94 ? -18.938 -9.914 -13.341 1.00 43.53 94 GLY A CA 1
ATOM 717 C C . GLY A 1 94 ? -19.242 -8.575 -13.994 1.00 43.53 94 GLY A C 1
ATOM 718 O O . GLY A 1 94 ? -19.415 -8.495 -15.210 1.00 43.53 94 GLY A O 1
ATOM 719 N N . LYS A 1 95 ? -19.274 -7.519 -13.178 1.00 49.66 95 LYS A N 1
ATOM 720 C CA . LYS A 1 95 ? -19.121 -6.151 -13.675 1.00 49.66 95 LYS A CA 1
ATOM 721 C C . LYS A 1 95 ? -17.824 -6.090 -14.480 1.00 49.66 95 LYS A C 1
ATOM 723 O O . LYS A 1 95 ? -16.808 -6.646 -14.059 1.00 49.66 95 LYS A O 1
ATOM 728 N N . ASP A 1 96 ? -17.879 -5.455 -15.643 1.00 62.25 96 ASP A N 1
ATOM 729 C CA . ASP A 1 96 ? -16.696 -5.261 -16.465 1.00 62.25 96 ASP A CA 1
ATOM 730 C C . ASP A 1 96 ? -15.681 -4.395 -15.712 1.00 62.25 96 ASP A C 1
ATOM 732 O O . ASP A 1 96 ? -15.935 -3.231 -15.401 1.00 62.25 96 ASP A O 1
ATOM 736 N N . VAL A 1 97 ? -14.541 -4.998 -15.387 1.00 65.88 97 VAL A N 1
ATOM 737 C CA . VAL A 1 97 ? -13.450 -4.365 -14.641 1.00 65.88 97 VAL A CA 1
ATOM 738 C C . VAL A 1 97 ? -12.797 -3.260 -15.458 1.00 65.88 97 VAL A C 1
ATOM 740 O O . VAL A 1 97 ? -12.269 -2.308 -14.894 1.00 65.88 97 VAL A O 1
ATOM 743 N N . THR A 1 98 ? -12.839 -3.375 -16.786 1.00 60.91 98 THR A N 1
ATOM 744 C CA . THR A 1 98 ? -12.208 -2.411 -17.685 1.00 60.91 98 THR A CA 1
ATOM 745 C C . THR A 1 98 ? -13.126 -1.230 -17.989 1.00 60.91 98 THR A C 1
ATOM 747 O O . THR A 1 98 ? -12.734 -0.326 -18.722 1.00 60.91 98 THR A O 1
ATOM 750 N N . GLY A 1 99 ? -14.348 -1.214 -17.440 1.00 61.78 99 GLY A N 1
ATOM 751 C CA . GLY A 1 99 ? -15.319 -0.149 -17.681 1.00 61.78 99 GLY A CA 1
ATOM 752 C C . GLY A 1 99 ? -15.702 -0.005 -19.157 1.00 61.78 99 GLY A C 1
ATOM 753 O O . GLY A 1 99 ? -16.008 1.101 -19.594 1.00 61.78 99 GLY A O 1
ATOM 754 N N . GLY A 1 100 ? -15.651 -1.092 -19.936 1.00 63.47 100 GLY A N 1
ATOM 755 C CA . GLY A 1 100 ? -15.903 -1.095 -21.376 1.00 63.47 100 GLY A CA 1
ATOM 756 C C . GLY A 1 100 ? -14.691 -0.737 -22.239 1.00 63.47 100 GLY A C 1
ATOM 757 O O . GLY A 1 100 ? -14.802 -0.752 -23.464 1.00 63.47 100 GLY A O 1
ATOM 758 N N . VAL A 1 101 ? -13.534 -0.431 -21.641 1.00 69.19 101 VAL A N 1
ATOM 759 C CA . VAL A 1 101 ? -12.304 -0.131 -22.385 1.00 69.19 101 VAL A CA 1
ATOM 760 C C . VAL A 1 101 ? -11.708 -1.425 -22.937 1.00 69.19 101 VAL A C 1
ATOM 762 O O . VAL A 1 101 ? -11.501 -2.395 -22.199 1.00 69.19 101 VAL A O 1
ATOM 765 N N . GLN A 1 102 ? -11.421 -1.444 -24.242 1.00 74.62 102 GLN A N 1
ATOM 766 C CA . GLN A 1 102 ? -10.674 -2.536 -24.859 1.00 74.62 102 GLN A CA 1
ATOM 767 C C . GLN A 1 102 ? -9.212 -2.470 -24.423 1.00 74.62 102 GLN A C 1
ATOM 769 O O . GLN A 1 102 ? -8.540 -1.457 -24.594 1.00 74.62 102 GLN A O 1
ATOM 774 N N . ILE A 1 103 ? -8.732 -3.568 -23.844 1.00 83.38 103 ILE A N 1
ATOM 775 C CA . ILE A 1 103 ? -7.339 -3.708 -23.433 1.00 83.38 103 ILE A CA 1
ATOM 776 C C . ILE A 1 103 ? -6.569 -4.360 -24.573 1.00 83.38 103 ILE A C 1
ATOM 778 O O . ILE A 1 103 ? -6.766 -5.542 -24.865 1.00 83.38 103 ILE A O 1
ATOM 782 N N . GLU A 1 104 ? -5.701 -3.579 -25.204 1.00 85.88 104 GLU A N 1
ATOM 783 C CA . GLU A 1 104 ? -4.828 -4.037 -26.278 1.00 85.88 104 GLU A CA 1
ATOM 784 C C . GLU A 1 104 ? -3.466 -4.489 -25.745 1.00 85.88 104 GLU A C 1
ATOM 786 O O . GLU A 1 104 ? -3.017 -4.097 -24.663 1.00 85.88 104 GLU A O 1
ATOM 791 N N . LYS A 1 105 ? -2.799 -5.341 -26.524 1.00 90.19 105 LYS A N 1
ATOM 792 C CA . LYS A 1 105 ? -1.431 -5.770 -26.244 1.00 90.19 105 LYS A CA 1
ATOM 793 C C . LYS A 1 105 ? -0.485 -4.588 -26.449 1.00 90.19 105 LYS A C 1
ATOM 795 O O . LYS A 1 105 ? -0.467 -3.998 -27.523 1.00 90.19 105 LYS A O 1
ATOM 800 N N . VAL A 1 106 ? 0.339 -4.298 -25.447 1.00 88.06 106 VAL A N 1
ATOM 801 C CA . VAL A 1 106 ? 1.288 -3.176 -25.472 1.00 88.06 106 VAL A CA 1
ATOM 802 C C . VAL A 1 106 ? 2.682 -3.628 -25.892 1.00 88.06 106 VAL A C 1
ATOM 804 O O . VAL A 1 106 ? 3.353 -2.934 -26.650 1.00 88.06 106 VAL A O 1
ATOM 807 N N . SER A 1 107 ? 3.151 -4.779 -25.402 1.00 88.00 107 SER A N 1
ATOM 808 C CA . SER A 1 107 ? 4.527 -5.224 -25.645 1.00 88.00 107 SER A CA 1
ATOM 809 C C . SER A 1 107 ? 4.684 -6.743 -25.595 1.00 88.00 107 SER A C 1
ATOM 811 O O . SER A 1 107 ? 3.892 -7.458 -24.982 1.00 88.00 107 SER A O 1
ATOM 813 N N . ASP A 1 108 ? 5.745 -7.228 -26.239 1.00 88.50 108 ASP A N 1
ATOM 814 C CA . ASP A 1 108 ? 6.196 -8.624 -26.231 1.00 88.50 108 ASP A CA 1
ATOM 815 C C . ASP A 1 108 ? 7.267 -8.923 -25.175 1.00 88.50 108 ASP A C 1
ATOM 817 O O . ASP A 1 108 ? 7.800 -10.035 -25.142 1.00 88.50 108 ASP A O 1
ATOM 821 N N . MET A 1 109 ? 7.579 -7.950 -24.314 1.00 89.69 109 MET A N 1
ATOM 822 C CA . MET A 1 109 ? 8.559 -8.089 -23.237 1.00 89.69 109 MET A CA 1
ATOM 823 C C . MET A 1 109 ? 8.300 -9.337 -22.386 1.00 89.69 109 MET A C 1
ATOM 825 O O . MET A 1 109 ? 7.157 -9.646 -22.053 1.00 89.69 109 MET A O 1
ATOM 829 N N . GLN A 1 110 ? 9.376 -10.040 -22.034 1.00 95.19 110 GLN A N 1
ATOM 830 C CA . GLN A 1 110 ? 9.325 -11.305 -21.304 1.00 95.19 110 GLN A CA 1
ATOM 831 C C . GLN A 1 110 ? 10.142 -11.218 -20.021 1.00 95.19 110 GLN A C 1
ATOM 833 O O . GLN A 1 110 ? 11.149 -10.511 -19.965 1.00 95.19 110 GLN A O 1
ATOM 838 N N . GLY A 1 111 ? 9.733 -11.966 -19.003 1.00 95.44 111 GLY A N 1
ATOM 839 C CA . GLY A 1 111 ? 10.448 -12.030 -17.734 1.00 95.44 111 GLY A CA 1
ATOM 840 C C . GLY A 1 111 ? 9.539 -12.411 -16.577 1.00 95.44 111 GLY A C 1
ATOM 841 O O . GLY A 1 111 ? 8.336 -12.596 -16.752 1.00 95.44 111 GLY A O 1
ATOM 842 N N . THR A 1 112 ? 10.127 -12.533 -15.390 1.00 96.69 112 THR A N 1
ATOM 843 C CA . THR A 1 112 ? 9.380 -12.699 -14.137 1.00 96.69 112 THR A CA 1
ATOM 844 C C . THR A 1 112 ? 9.506 -11.424 -13.319 1.00 96.69 112 THR A C 1
ATOM 846 O O . THR A 1 112 ? 10.607 -10.897 -13.194 1.00 96.69 112 THR A O 1
ATOM 849 N N . VAL A 1 113 ? 8.389 -10.937 -12.781 1.00 96.81 113 VAL A N 1
ATOM 850 C CA . VAL A 1 113 ? 8.341 -9.766 -11.900 1.00 96.81 113 VAL A CA 1
ATOM 851 C C . VAL A 1 113 ? 7.690 -10.176 -10.586 1.00 96.81 113 VAL A C 1
ATOM 853 O O . VAL A 1 113 ? 6.537 -10.615 -10.559 1.00 96.81 113 VAL A O 1
ATOM 856 N N . ARG A 1 114 ? 8.436 -10.031 -9.493 1.00 97.44 114 ARG A N 1
ATOM 857 C CA . ARG A 1 114 ? 8.024 -10.368 -8.128 1.00 97.44 114 ARG A CA 1
ATOM 858 C C . ARG A 1 114 ? 7.481 -9.123 -7.443 1.00 97.44 114 ARG A C 1
ATOM 860 O O . ARG A 1 114 ? 8.195 -8.139 -7.249 1.00 97.44 114 ARG A O 1
ATOM 867 N N . VAL A 1 115 ? 6.208 -9.169 -7.072 1.00 96.44 115 VAL A N 1
ATOM 868 C CA . VAL A 1 115 ? 5.462 -8.033 -6.529 1.00 96.44 115 VAL A CA 1
ATOM 869 C C . VAL A 1 115 ? 5.038 -8.338 -5.099 1.00 96.44 115 VAL A C 1
ATOM 871 O O . VAL A 1 115 ? 4.268 -9.264 -4.865 1.00 96.44 115 VAL A O 1
ATOM 874 N N . ALA A 1 116 ? 5.492 -7.549 -4.131 1.00 96.25 116 ALA A N 1
ATOM 875 C CA . ALA A 1 116 ? 5.139 -7.714 -2.723 1.00 96.25 116 ALA A CA 1
ATOM 876 C C . ALA A 1 116 ? 4.155 -6.626 -2.267 1.00 96.25 116 ALA A C 1
ATOM 878 O O . ALA A 1 116 ? 4.494 -5.445 -2.191 1.00 96.25 116 ALA A O 1
ATOM 879 N N . LEU A 1 117 ? 2.929 -7.024 -1.921 1.00 94.88 117 LEU A N 1
ATOM 880 C CA . LEU A 1 117 ? 1.809 -6.122 -1.660 1.00 94.88 117 LEU A CA 1
ATOM 881 C C . LEU A 1 117 ? 1.365 -6.138 -0.196 1.00 94.88 117 LEU A C 1
ATOM 883 O O . LEU A 1 117 ? 0.892 -7.151 0.319 1.00 94.88 117 LEU A O 1
ATOM 887 N N . ALA A 1 118 ? 1.435 -4.980 0.457 1.00 92.75 118 ALA A N 1
ATOM 888 C CA . ALA A 1 118 ? 0.896 -4.764 1.795 1.00 92.75 118 ALA A CA 1
ATOM 889 C C . ALA A 1 118 ? -0.641 -4.654 1.803 1.00 92.75 118 ALA A C 1
ATOM 891 O O . ALA A 1 118 ? -1.204 -3.698 1.280 1.00 92.75 118 ALA A O 1
ATOM 892 N N . GLY A 1 119 ? -1.327 -5.612 2.428 1.00 87.06 119 GLY A N 1
ATOM 893 C CA . GLY A 1 119 ? -2.752 -5.517 2.773 1.00 87.06 119 GLY A CA 1
ATOM 894 C C . GLY A 1 119 ? -3.755 -5.508 1.615 1.00 87.06 119 GLY A C 1
ATOM 895 O O . GLY A 1 119 ? -4.927 -5.225 1.849 1.00 87.06 119 GLY A O 1
ATOM 896 N N . TRP A 1 120 ? -3.328 -5.823 0.392 1.00 87.00 120 TRP A N 1
ATOM 897 C CA . TRP A 1 120 ? -4.221 -5.959 -0.762 1.00 87.00 120 TRP A CA 1
ATOM 898 C C . TRP A 1 120 ? -5.029 -7.247 -0.706 1.00 87.00 120 TRP A C 1
ATOM 900 O O . TRP A 1 120 ? -4.528 -8.264 -0.244 1.00 87.00 120 TRP A O 1
ATOM 910 N N . GLN A 1 121 ? -6.252 -7.227 -1.230 1.00 85.81 121 GLN A N 1
ATOM 911 C CA . GLN A 1 121 ? -7.052 -8.431 -1.426 1.00 85.81 121 GLN A CA 1
ATOM 912 C C . GLN A 1 121 ? -6.784 -9.009 -2.824 1.00 85.81 121 GLN A C 1
ATOM 914 O O . GLN A 1 121 ? -7.060 -8.358 -3.831 1.00 85.81 121 GLN A O 1
ATOM 919 N N . LEU A 1 122 ? -6.241 -10.228 -2.891 1.00 87.81 122 LEU A N 1
ATOM 920 C CA . LEU A 1 122 ? -5.926 -10.866 -4.176 1.00 87.81 122 LEU A CA 1
ATOM 921 C C . LEU A 1 122 ? -7.143 -11.512 -4.837 1.00 87.81 122 LEU A C 1
ATOM 923 O O . LEU A 1 122 ? -7.329 -11.376 -6.043 1.00 87.81 122 LEU A O 1
ATOM 927 N N . GLU A 1 123 ? -7.980 -12.170 -4.040 1.00 88.06 123 GLU A N 1
ATOM 928 C CA . GLU A 1 123 ? -9.132 -12.933 -4.519 1.00 88.06 123 GLU A CA 1
ATOM 929 C C . GLU A 1 123 ? -10.427 -12.126 -4.468 1.00 88.06 123 GLU A C 1
ATOM 931 O O . GLU A 1 123 ? -10.589 -11.231 -3.635 1.00 88.06 123 GLU A O 1
ATOM 936 N N . ASN A 1 124 ? -11.381 -12.479 -5.327 1.00 83.25 124 ASN A N 1
ATOM 937 C CA . ASN A 1 124 ? -12.727 -11.917 -5.270 1.00 83.25 124 ASN A CA 1
ATOM 938 C C . ASN A 1 124 ? -13.369 -12.159 -3.903 1.00 83.25 124 ASN A C 1
ATOM 940 O O . ASN A 1 124 ? -13.105 -13.156 -3.228 1.00 83.25 124 ASN A O 1
ATOM 944 N N . GLY A 1 125 ? -14.247 -11.250 -3.498 1.00 80.25 125 GLY A N 1
ATOM 945 C CA . GLY A 1 125 ? -14.927 -11.369 -2.221 1.00 80.25 125 GLY A CA 1
ATOM 946 C C . GLY A 1 125 ? -16.250 -10.636 -2.183 1.00 80.25 125 GLY A C 1
ATOM 947 O O . GLY A 1 125 ? -16.874 -10.361 -3.205 1.00 80.25 125 GLY A O 1
ATOM 948 N N . ILE A 1 126 ? -16.685 -10.355 -0.962 1.00 76.50 126 ILE A N 1
ATOM 949 C CA . ILE A 1 126 ? -17.895 -9.596 -0.679 1.00 76.50 126 ILE A CA 1
ATOM 950 C C . ILE A 1 126 ? -17.496 -8.460 0.253 1.00 76.50 126 ILE A C 1
ATOM 952 O O . ILE A 1 126 ? -16.847 -8.686 1.277 1.00 76.50 126 ILE A O 1
ATOM 956 N N . ASP A 1 127 ? -17.885 -7.242 -0.104 1.00 69.75 127 ASP A N 1
ATOM 957 C CA . ASP A 1 127 ? -17.724 -6.073 0.744 1.00 69.75 127 ASP A CA 1
ATOM 958 C C . ASP A 1 127 ? -18.573 -6.256 2.011 1.00 69.75 127 ASP A C 1
ATOM 960 O O . ASP A 1 127 ? -19.791 -6.427 1.947 1.00 69.75 127 ASP A O 1
ATOM 964 N N . ALA A 1 128 ? -17.930 -6.241 3.177 1.00 66.31 128 ALA A N 1
ATOM 965 C CA . ALA A 1 128 ? -18.593 -6.544 4.442 1.00 66.31 128 ALA A CA 1
ATOM 966 C C . ALA A 1 128 ? -19.608 -5.474 4.888 1.00 66.31 128 ALA A C 1
ATOM 968 O O . ALA A 1 128 ? -20.441 -5.761 5.746 1.00 66.31 128 ALA A O 1
ATOM 969 N N . LEU A 1 129 ? -19.536 -4.255 4.342 1.00 66.19 129 LEU A N 1
ATOM 970 C CA . LEU A 1 129 ? -20.434 -3.148 4.675 1.00 66.19 129 LEU A CA 1
ATOM 971 C C . LEU A 1 129 ? -21.638 -3.104 3.736 1.00 66.19 129 LEU A C 1
ATOM 973 O O . LEU A 1 129 ? -22.754 -2.837 4.174 1.00 66.19 129 LEU A O 1
ATOM 977 N N . THR A 1 130 ? -21.413 -3.352 2.446 1.00 74.81 130 THR A N 1
ATOM 978 C CA . THR A 1 130 ? -22.439 -3.192 1.408 1.00 74.81 130 THR A CA 1
ATOM 979 C C . THR A 1 130 ? -23.032 -4.511 0.921 1.00 74.81 130 THR A C 1
ATOM 981 O O . THR A 1 130 ? -24.075 -4.499 0.274 1.00 74.81 130 THR A O 1
ATOM 984 N N . GLY A 1 131 ? -22.385 -5.647 1.201 1.00 73.38 131 GLY A N 1
ATOM 985 C CA . GLY A 1 131 ? -22.783 -6.965 0.700 1.00 73.38 131 GLY A CA 1
ATOM 986 C C . GLY A 1 131 ? -22.557 -7.157 -0.803 1.00 73.38 131 GLY A C 1
ATOM 987 O O . GLY A 1 131 ? -22.917 -8.199 -1.348 1.00 73.38 131 GLY A O 1
ATOM 988 N N . ASN A 1 132 ? -21.970 -6.171 -1.487 1.00 76.38 132 ASN A N 1
ATOM 989 C CA . ASN A 1 132 ? -21.706 -6.241 -2.918 1.00 76.38 132 ASN A CA 1
ATOM 990 C C . ASN A 1 132 ? -20.473 -7.105 -3.215 1.00 76.38 132 ASN A C 1
ATOM 992 O O . ASN A 1 132 ? -19.522 -7.100 -2.429 1.00 76.38 132 ASN A O 1
ATOM 996 N N . PRO A 1 133 ? -20.435 -7.798 -4.366 1.00 76.50 133 PRO A N 1
ATOM 997 C CA . PRO A 1 133 ? -19.239 -8.508 -4.793 1.00 76.50 133 PRO A CA 1
ATOM 998 C C . PRO A 1 133 ? -18.090 -7.522 -5.040 1.00 76.50 133 PRO A C 1
ATOM 1000 O O . PRO A 1 133 ? -18.274 -6.484 -5.685 1.00 76.50 133 PRO A O 1
ATOM 1003 N N . THR A 1 134 ? -16.906 -7.867 -4.543 1.00 78.62 134 THR A N 1
ATOM 1004 C CA . THR A 1 134 ? -15.649 -7.163 -4.803 1.00 78.62 134 THR A CA 1
ATOM 1005 C C . THR A 1 134 ? -14.777 -7.986 -5.734 1.00 78.62 134 THR A C 1
ATOM 1007 O O . THR A 1 134 ? -14.738 -9.216 -5.660 1.00 78.62 134 THR A O 1
ATOM 1010 N N . ILE A 1 135 ? -14.075 -7.287 -6.620 1.00 80.00 135 ILE A N 1
ATOM 1011 C CA . ILE A 1 135 ? -13.160 -7.897 -7.577 1.00 80.00 135 ILE A CA 1
ATOM 1012 C C . ILE A 1 135 ? -11.762 -7.836 -6.972 1.00 80.00 135 ILE A C 1
ATOM 1014 O O . ILE A 1 135 ? -11.300 -6.768 -6.570 1.00 80.00 135 ILE A O 1
ATOM 1018 N N . GLY A 1 136 ? -11.128 -8.997 -6.858 1.00 86.75 136 GLY A N 1
ATOM 1019 C CA . GLY A 1 136 ? -9.776 -9.141 -6.349 1.00 86.75 136 GLY A CA 1
ATOM 1020 C C . GLY A 1 136 ? -8.738 -8.688 -7.369 1.00 86.75 136 GLY A C 1
ATOM 1021 O O . GLY A 1 136 ? -8.992 -8.627 -8.576 1.00 86.75 136 GLY A O 1
ATOM 1022 N N . LEU A 1 137 ? -7.534 -8.395 -6.882 1.00 89.56 137 LEU A N 1
ATOM 1023 C CA . LEU A 1 137 ? -6.444 -7.936 -7.736 1.00 89.56 137 LEU A CA 1
ATOM 1024 C C . LEU A 1 137 ? -6.058 -8.960 -8.817 1.00 89.56 137 LEU A C 1
ATOM 1026 O O . LEU A 1 137 ? -5.691 -8.556 -9.916 1.00 89.56 137 LEU A O 1
ATOM 1030 N N . ASN A 1 138 ? -6.168 -10.264 -8.548 1.00 90.81 138 ASN A N 1
ATOM 1031 C CA . ASN A 1 138 ? -5.820 -11.298 -9.526 1.00 90.81 138 ASN A CA 1
ATOM 1032 C C . ASN A 1 138 ? -6.712 -11.222 -10.772 1.00 90.81 138 ASN A C 1
ATOM 1034 O O . ASN A 1 138 ? -6.198 -11.166 -11.888 1.00 90.81 138 ASN A O 1
ATOM 1038 N N . GLU A 1 139 ? -8.033 -11.120 -10.593 1.00 88.62 139 GLU A N 1
ATOM 1039 C CA . GLU A 1 139 ? -8.959 -10.963 -11.720 1.00 88.62 139 GLU A CA 1
ATOM 1040 C C . GLU A 1 139 ? -8.719 -9.644 -12.467 1.00 88.62 139 GLU A C 1
ATOM 1042 O O . GLU A 1 139 ? -8.755 -9.613 -13.701 1.00 88.62 139 GLU A O 1
ATOM 1047 N N . TYR A 1 140 ? -8.434 -8.560 -11.737 1.00 89.06 140 TYR A N 1
ATOM 1048 C CA . TYR A 1 140 ? -8.075 -7.283 -12.348 1.00 89.06 140 TYR A CA 1
ATOM 1049 C C . TYR A 1 140 ? -6.838 -7.421 -13.245 1.00 89.06 140 TYR A C 1
ATOM 1051 O O . TYR A 1 140 ? -6.880 -7.027 -14.411 1.00 89.06 140 TYR A O 1
ATOM 1059 N N . LEU A 1 141 ? -5.755 -8.019 -12.738 1.00 91.75 141 LEU A N 1
ATOM 1060 C CA . LEU A 1 141 ? -4.508 -8.223 -13.480 1.00 91.75 141 LEU A CA 1
ATOM 1061 C C . LEU A 1 141 ? -4.698 -9.148 -14.689 1.00 91.75 141 LEU A C 1
ATOM 1063 O O . LEU A 1 141 ? -4.137 -8.876 -15.751 1.00 91.75 141 LEU A O 1
ATOM 1067 N N . ASP A 1 142 ? -5.511 -10.199 -14.564 1.00 90.19 142 ASP A N 1
ATOM 1068 C CA . ASP A 1 142 ? -5.834 -11.118 -15.662 1.00 90.19 142 ASP A CA 1
ATOM 1069 C C . ASP A 1 142 ? -6.579 -10.416 -16.802 1.00 90.19 142 ASP A C 1
ATOM 1071 O O . ASP A 1 142 ? -6.327 -10.670 -17.983 1.00 90.19 142 ASP A O 1
ATOM 1075 N N . LYS A 1 143 ? -7.499 -9.511 -16.457 1.00 88.44 143 LYS A N 1
ATOM 1076 C CA . LYS A 1 143 ? -8.302 -8.771 -17.436 1.00 88.44 143 LYS A CA 1
ATOM 1077 C C . LYS A 1 143 ? -7.582 -7.562 -18.028 1.00 88.44 143 LYS A C 1
ATOM 1079 O O . LYS A 1 143 ? -7.995 -7.120 -19.099 1.00 88.44 143 LYS A O 1
ATOM 1084 N N . THR A 1 144 ? -6.536 -7.063 -17.368 1.00 90.06 144 THR A N 1
ATOM 1085 C CA . THR A 1 144 ? -5.782 -5.864 -17.764 1.00 90.06 144 THR A CA 1
ATOM 1086 C C . THR A 1 144 ? -4.328 -6.206 -18.095 1.00 90.06 144 THR A C 1
ATOM 1088 O O . THR A 1 144 ? -4.013 -6.539 -19.237 1.00 90.06 144 THR A O 1
ATOM 1091 N N . PHE A 1 145 ? -3.443 -6.185 -17.099 1.00 91.62 145 PHE A N 1
ATOM 1092 C CA . PHE A 1 145 ? -1.997 -6.280 -17.257 1.00 91.62 145 PHE A CA 1
ATOM 1093 C C . PHE A 1 145 ? -1.549 -7.499 -18.069 1.00 91.62 145 PHE A C 1
ATOM 1095 O O . PHE A 1 145 ? -0.745 -7.353 -18.985 1.00 91.62 145 PHE A O 1
ATOM 1102 N N . LYS A 1 146 ? -2.089 -8.696 -17.802 1.00 92.00 146 LYS A N 1
ATOM 1103 C CA . LYS A 1 146 ? -1.689 -9.914 -18.530 1.00 92.00 146 LYS A CA 1
ATOM 1104 C C . LYS A 1 146 ? -2.103 -9.898 -20.003 1.00 92.00 146 LYS A C 1
ATOM 1106 O O . LYS A 1 146 ? -1.468 -10.564 -20.811 1.00 92.00 146 LYS A O 1
ATOM 1111 N N . LYS A 1 147 ? -3.133 -9.133 -20.378 1.00 92.06 147 LYS A N 1
ATOM 1112 C CA . LYS A 1 147 ? -3.475 -8.914 -21.794 1.00 92.06 147 LYS A CA 1
ATOM 1113 C C . LYS A 1 147 ? -2.526 -7.916 -22.454 1.00 92.06 147 LYS A C 1
ATOM 1115 O O . LYS A 1 147 ? -2.151 -8.110 -23.606 1.00 92.06 147 LYS A O 1
ATOM 1120 N N . MET A 1 148 ? -2.115 -6.888 -21.713 1.00 91.88 148 MET A N 1
ATOM 1121 C CA . MET A 1 148 ? -1.160 -5.878 -22.182 1.00 91.88 148 MET A CA 1
ATOM 1122 C C . MET A 1 148 ? 0.252 -6.457 -22.354 1.00 91.88 148 MET A C 1
ATOM 1124 O O . MET A 1 148 ? 0.940 -6.116 -23.316 1.00 91.88 148 MET A O 1
ATOM 1128 N N . TYR A 1 149 ? 0.657 -7.357 -21.451 1.00 94.62 149 TYR A N 1
ATOM 1129 C CA . TYR A 1 149 ? 1.998 -7.943 -21.364 1.00 94.62 149 TYR A CA 1
ATOM 1130 C C . TYR A 1 149 ? 1.935 -9.474 -21.195 1.00 94.62 149 TYR A C 1
ATOM 1132 O O . TYR A 1 149 ? 2.234 -9.999 -20.119 1.00 94.62 149 TYR A O 1
ATOM 1140 N N . PRO A 1 150 ? 1.554 -10.226 -22.243 1.00 94.25 150 PRO A N 1
ATOM 1141 C CA . PRO A 1 150 ? 1.253 -11.658 -22.138 1.00 94.25 150 PRO A CA 1
ATOM 1142 C C . PRO A 1 150 ? 2.450 -12.543 -21.772 1.00 94.25 150 PRO A C 1
ATOM 1144 O O . PRO A 1 150 ? 2.256 -13.642 -21.257 1.00 94.25 150 PRO A O 1
ATOM 1147 N N . ASN A 1 151 ? 3.678 -12.075 -22.008 1.00 95.88 151 ASN A N 1
ATOM 1148 C CA . ASN A 1 151 ? 4.893 -12.851 -21.751 1.00 95.88 151 ASN A CA 1
ATOM 1149 C C . ASN A 1 151 ? 5.570 -12.492 -20.411 1.00 95.88 151 ASN A C 1
ATOM 1151 O O . ASN A 1 151 ? 6.622 -13.049 -20.087 1.00 95.88 151 ASN A O 1
ATOM 1155 N N . ILE A 1 152 ? 4.993 -11.572 -19.627 1.00 96.75 152 ILE A N 1
ATOM 1156 C CA . ILE A 1 152 ? 5.474 -11.248 -18.280 1.00 96.75 152 ILE A CA 1
ATOM 1157 C C . ILE A 1 152 ? 4.765 -12.147 -17.266 1.00 96.75 152 ILE A C 1
ATOM 1159 O O . ILE A 1 152 ? 3.545 -12.100 -17.100 1.00 96.75 152 ILE A O 1
ATOM 1163 N N . LYS A 1 153 ? 5.543 -12.937 -16.527 1.00 95.75 153 LYS A N 1
ATOM 1164 C CA . LYS A 1 153 ? 5.059 -13.713 -15.387 1.00 95.75 153 LYS A CA 1
ATOM 1165 C C . LYS A 1 153 ? 5.056 -12.832 -14.136 1.00 95.75 153 LYS A C 1
ATOM 1167 O O . LYS A 1 153 ? 6.114 -12.479 -13.624 1.00 95.75 153 LYS A O 1
ATOM 1172 N N . LEU A 1 154 ? 3.871 -12.510 -13.623 1.00 95.19 154 LEU A N 1
ATOM 1173 C CA . LEU A 1 154 ? 3.724 -11.839 -12.330 1.00 95.19 154 LEU A CA 1
ATOM 1174 C C . LEU A 1 154 ? 3.680 -12.857 -11.186 1.00 95.19 154 LEU A C 1
ATOM 1176 O O . LEU A 1 154 ? 2.833 -13.750 -11.180 1.00 95.19 154 LEU A O 1
ATOM 1180 N N . GLU A 1 155 ? 4.549 -12.682 -10.195 1.00 95.31 155 GLU A N 1
ATOM 1181 C CA . GLU A 1 155 ? 4.516 -13.408 -8.925 1.00 95.31 155 GLU A CA 1
ATOM 1182 C C . GLU A 1 155 ? 4.106 -12.446 -7.810 1.00 95.31 155 GLU A C 1
ATOM 1184 O O . GLU A 1 155 ? 4.901 -11.622 -7.364 1.00 95.31 155 GLU A O 1
ATOM 1189 N N . VAL A 1 156 ? 2.841 -12.515 -7.391 1.00 94.69 156 VAL A N 1
ATOM 1190 C CA . VAL A 1 156 ? 2.251 -11.558 -6.447 1.00 94.69 156 VAL A CA 1
ATOM 1191 C C . VAL A 1 156 ? 2.176 -12.160 -5.045 1.00 94.69 156 VAL A C 1
ATOM 1193 O O . VAL A 1 156 ? 1.510 -13.168 -4.818 1.00 94.69 156 VAL A O 1
ATOM 1196 N N . TYR A 1 157 ? 2.818 -11.499 -4.087 1.00 93.31 157 TYR A N 1
ATOM 1197 C CA . TYR A 1 157 ? 2.876 -11.886 -2.684 1.00 93.31 157 TYR A CA 1
ATOM 1198 C C . TYR A 1 157 ? 2.045 -10.920 -1.841 1.00 93.31 157 TYR A C 1
ATOM 1200 O O . TYR A 1 157 ? 2.419 -9.763 -1.655 1.00 93.31 157 TYR A O 1
ATOM 1208 N N . GLN A 1 158 ? 0.930 -11.391 -1.284 1.00 93.00 158 GLN A N 1
ATOM 1209 C CA . GLN A 1 158 ? 0.159 -10.613 -0.316 1.00 93.00 158 GLN A CA 1
ATOM 1210 C C . GLN A 1 158 ? 0.762 -10.740 1.083 1.00 93.00 158 GLN A C 1
ATOM 1212 O O . GLN A 1 158 ? 0.973 -11.840 1.599 1.00 93.00 158 GLN A O 1
ATOM 1217 N N . ILE A 1 159 ? 0.974 -9.598 1.734 1.00 93.12 159 ILE A N 1
ATOM 1218 C CA . ILE A 1 159 ? 1.491 -9.523 3.096 1.00 93.12 159 ILE A CA 1
ATOM 1219 C C . ILE A 1 159 ? 0.497 -8.746 3.972 1.00 93.12 159 ILE A C 1
ATOM 1221 O O . ILE A 1 159 ? 0.252 -7.569 3.709 1.00 93.12 159 ILE A O 1
ATOM 1225 N N . PRO A 1 160 ? -0.080 -9.362 5.022 1.00 90.31 160 PRO A N 1
ATOM 1226 C CA . PRO A 1 160 ? -0.931 -8.661 5.985 1.00 90.31 160 PRO A CA 1
ATOM 1227 C C . PRO A 1 160 ? -0.182 -7.526 6.686 1.00 90.31 160 PRO A C 1
ATOM 1229 O O . PRO A 1 160 ? 0.985 -7.708 7.048 1.00 90.31 160 PRO A O 1
ATOM 1232 N N . TRP A 1 161 ? -0.851 -6.383 6.889 1.00 87.12 161 TRP A N 1
ATOM 1233 C CA . TRP A 1 161 ? -0.259 -5.140 7.407 1.00 87.12 161 TRP A CA 1
ATOM 1234 C C . TRP A 1 161 ? 0.558 -5.327 8.688 1.00 87.12 161 TRP A C 1
ATOM 1236 O O . TRP A 1 161 ? 1.585 -4.671 8.851 1.00 87.12 161 TRP A O 1
ATOM 1246 N N . GLU A 1 162 ? 0.157 -6.257 9.554 1.00 88.19 162 GLU A N 1
ATOM 1247 C CA . GLU A 1 162 ? 0.811 -6.542 10.833 1.00 88.19 162 GLU A CA 1
ATOM 1248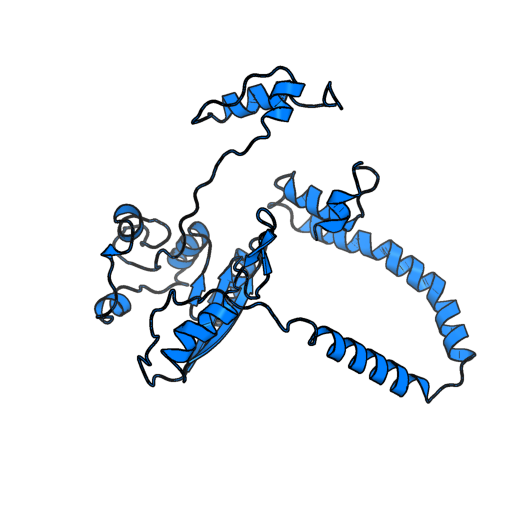 C C . GLU A 1 162 ? 2.253 -7.040 10.662 1.00 88.19 162 GLU A C 1
ATOM 1250 O O . GLU A 1 162 ? 3.095 -6.820 11.528 1.00 88.19 162 GLU A O 1
ATOM 1255 N N . ASN A 1 163 ? 2.554 -7.686 9.532 1.00 89.75 163 ASN A N 1
ATOM 1256 C CA . ASN A 1 163 ? 3.842 -8.330 9.269 1.00 89.75 163 ASN A CA 1
ATOM 1257 C C . ASN A 1 163 ? 4.611 -7.706 8.094 1.00 89.75 163 ASN A C 1
ATOM 1259 O O . ASN A 1 163 ? 5.693 -8.190 7.749 1.00 89.75 163 ASN A O 1
ATOM 1263 N N . VAL A 1 164 ? 4.069 -6.648 7.474 1.00 92.38 164 VAL A N 1
ATOM 1264 C CA . VAL A 1 164 ? 4.618 -6.023 6.256 1.00 92.38 164 VAL A CA 1
ATOM 1265 C C . VAL A 1 164 ? 6.070 -5.615 6.433 1.00 92.38 164 VAL A C 1
ATOM 1267 O O . VAL A 1 164 ? 6.906 -6.029 5.634 1.00 92.38 164 VAL A O 1
ATOM 1270 N N . LYS A 1 165 ? 6.388 -4.863 7.496 1.00 93.12 165 LYS A N 1
ATOM 1271 C CA . LYS A 1 165 ? 7.736 -4.312 7.687 1.00 93.12 165 LYS A CA 1
ATOM 1272 C C . LYS A 1 165 ? 8.796 -5.413 7.724 1.00 93.12 165 LYS A C 1
ATOM 1274 O O . LYS A 1 165 ? 9.762 -5.350 6.972 1.00 93.12 165 LYS A O 1
ATOM 1279 N N . ALA A 1 166 ? 8.607 -6.435 8.556 1.00 95.00 166 ALA A N 1
ATOM 1280 C CA . ALA A 1 166 ? 9.589 -7.507 8.707 1.00 95.00 166 ALA A CA 1
ATOM 1281 C C . ALA A 1 166 ? 9.752 -8.330 7.419 1.00 95.00 166 ALA A C 1
ATOM 1283 O O . ALA A 1 166 ? 10.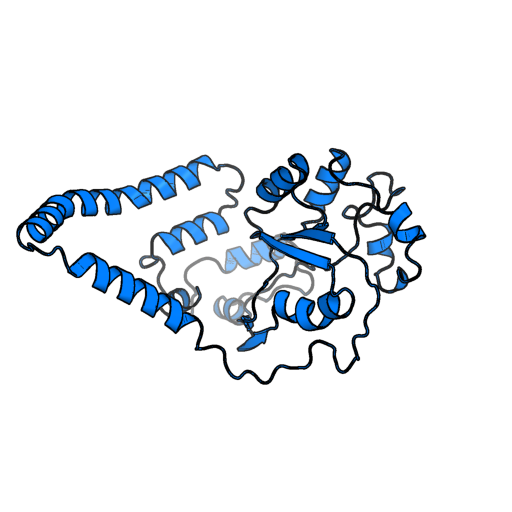874 -8.562 6.974 1.00 95.00 166 ALA A O 1
ATOM 1284 N N . LYS A 1 167 ? 8.638 -8.732 6.790 1.00 95.81 167 LYS A N 1
ATOM 1285 C CA . LYS A 1 167 ? 8.672 -9.572 5.584 1.00 95.81 167 LYS A CA 1
ATOM 1286 C C . LYS A 1 167 ? 9.246 -8.837 4.375 1.00 95.81 167 LYS A C 1
ATOM 1288 O O . LYS A 1 167 ? 10.122 -9.379 3.716 1.00 95.81 167 LYS A O 1
ATOM 1293 N N . GLN A 1 168 ? 8.807 -7.607 4.110 1.00 96.88 168 GLN A N 1
ATOM 1294 C CA . GLN A 1 168 ? 9.329 -6.834 2.979 1.00 96.88 168 GLN A CA 1
ATOM 1295 C C . GLN A 1 168 ? 10.796 -6.436 3.181 1.00 96.88 168 GLN A C 1
ATOM 1297 O O . GLN A 1 168 ? 11.550 -6.483 2.219 1.00 96.88 168 GLN A O 1
ATOM 1302 N N . THR A 1 169 ? 11.237 -6.146 4.414 1.00 96.38 169 THR A N 1
ATOM 1303 C CA . THR A 1 169 ? 12.670 -5.906 4.686 1.00 96.38 169 THR A CA 1
ATOM 1304 C C . THR A 1 169 ? 13.511 -7.135 4.330 1.00 96.38 169 THR A C 1
ATOM 1306 O O . THR A 1 169 ? 14.532 -7.011 3.663 1.00 96.38 169 THR A O 1
ATOM 1309 N N . ALA A 1 170 ? 13.069 -8.336 4.720 1.00 96.94 170 ALA A N 1
ATOM 1310 C CA . ALA A 1 170 ? 13.771 -9.569 4.366 1.00 96.94 170 ALA A CA 1
ATOM 1311 C C . ALA A 1 170 ? 13.814 -9.799 2.844 1.00 96.94 170 ALA A C 1
ATOM 1313 O O . ALA A 1 170 ? 14.857 -10.185 2.319 1.00 96.94 170 ALA A O 1
ATOM 1314 N N . MET A 1 171 ? 12.713 -9.522 2.134 1.00 97.12 171 MET A N 1
ATOM 1315 C CA . MET A 1 171 ? 12.655 -9.630 0.670 1.00 97.12 171 MET A CA 1
ATOM 1316 C C . MET A 1 171 ? 13.569 -8.615 -0.028 1.00 97.12 171 MET A C 1
ATOM 1318 O O . MET A 1 171 ? 14.226 -8.957 -1.002 1.00 97.12 171 MET A O 1
ATOM 1322 N N . LEU A 1 172 ? 13.654 -7.384 0.481 1.00 96.31 172 LEU A N 1
ATOM 1323 C CA . LEU A 1 172 ? 14.561 -6.363 -0.046 1.00 96.31 172 LEU A CA 1
ATOM 1324 C C . LEU A 1 172 ? 16.029 -6.774 0.109 1.00 96.31 172 LEU A C 1
ATOM 1326 O O . LEU A 1 172 ? 16.791 -6.707 -0.847 1.00 96.31 172 LEU A O 1
ATOM 1330 N N . LEU A 1 173 ? 16.414 -7.258 1.293 1.00 96.00 173 LEU A N 1
ATOM 1331 C CA . LEU A 1 173 ? 17.793 -7.674 1.575 1.00 96.00 173 LEU A CA 1
ATOM 1332 C C . LEU A 1 173 ? 18.230 -8.914 0.783 1.00 96.00 173 LEU A C 1
ATOM 1334 O O . LEU A 1 173 ? 19.404 -9.048 0.452 1.00 96.00 173 LEU A O 1
ATOM 1338 N N . SER A 1 174 ? 17.299 -9.825 0.498 1.00 96.50 174 SER A N 1
ATOM 1339 C CA . SER A 1 174 ? 17.553 -11.028 -0.311 1.00 96.50 174 SER A CA 1
ATOM 1340 C C . SER A 1 174 ? 17.450 -10.780 -1.816 1.00 96.50 174 SER A C 1
ATOM 1342 O O . SER A 1 174 ? 17.891 -11.620 -2.597 1.00 96.50 174 SER A O 1
ATOM 1344 N N . GLY A 1 175 ? 16.890 -9.641 -2.234 1.00 93.88 175 GLY A N 1
ATOM 1345 C CA . GLY A 1 175 ? 16.572 -9.382 -3.634 1.00 93.88 175 GLY A CA 1
ATOM 1346 C C . GLY A 1 175 ? 15.413 -10.239 -4.150 1.00 93.88 175 GLY A C 1
ATOM 1347 O O . GLY A 1 175 ? 15.390 -10.560 -5.335 1.00 93.88 175 GLY A O 1
ATOM 1348 N N . ASP A 1 176 ? 14.466 -10.615 -3.283 1.00 95.06 176 ASP A N 1
ATOM 1349 C CA . ASP A 1 176 ? 13.288 -11.443 -3.588 1.00 95.06 176 ASP A CA 1
ATOM 1350 C C . ASP A 1 176 ? 12.041 -10.641 -4.010 1.00 95.06 176 ASP A C 1
ATOM 1352 O O . ASP A 1 176 ? 11.001 -11.222 -4.325 1.00 95.06 176 ASP A O 1
ATOM 1356 N N . ALA A 1 177 ? 12.127 -9.309 -4.047 1.00 95.56 177 ALA A N 1
ATOM 1357 C CA . ALA A 1 177 ? 11.071 -8.427 -4.545 1.00 95.56 177 ALA A CA 1
ATOM 1358 C C . ALA A 1 177 ? 11.620 -7.452 -5.591 1.00 95.56 177 ALA A C 1
ATOM 1360 O O . ALA A 1 177 ? 12.642 -6.812 -5.361 1.00 95.56 177 ALA A O 1
ATOM 1361 N N . ASP A 1 178 ? 10.895 -7.301 -6.701 1.00 96.38 178 ASP A N 1
ATOM 1362 C CA . ASP A 1 178 ? 11.207 -6.329 -7.755 1.00 96.38 178 ASP A CA 1
ATOM 1363 C C . ASP A 1 178 ? 10.347 -5.061 -7.607 1.00 96.38 178 ASP A C 1
ATOM 1365 O O . ASP A 1 178 ? 10.802 -3.952 -7.878 1.00 96.38 178 ASP A O 1
ATOM 1369 N N . VAL A 1 179 ? 9.098 -5.219 -7.148 1.00 95.75 179 VAL A N 1
ATOM 1370 C CA . VAL A 1 179 ? 8.137 -4.127 -6.927 1.00 95.75 179 VAL A CA 1
ATOM 1371 C C . VAL A 1 179 ? 7.447 -4.301 -5.578 1.00 95.75 179 VAL 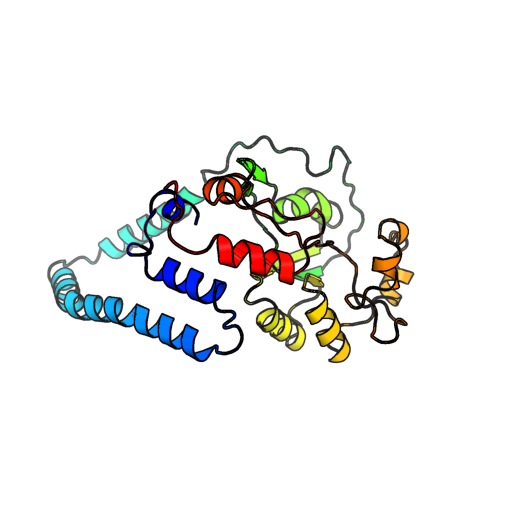A C 1
ATOM 1373 O O . VAL A 1 179 ? 7.065 -5.409 -5.197 1.00 95.75 179 VAL A O 1
ATOM 1376 N N . LEU A 1 180 ? 7.241 -3.199 -4.856 1.00 94.94 180 LEU A N 1
ATOM 1377 C CA . LEU A 1 180 ? 6.598 -3.197 -3.544 1.00 94.94 180 LEU A CA 1
ATOM 1378 C C . LEU A 1 180 ? 5.444 -2.198 -3.495 1.00 94.94 180 LEU A C 1
ATOM 1380 O O . LEU A 1 180 ? 5.587 -1.046 -3.894 1.00 94.94 180 LEU A O 1
ATOM 1384 N N . TYR A 1 181 ? 4.331 -2.619 -2.899 1.00 94.94 181 TYR A N 1
ATOM 1385 C CA . TYR A 1 181 ? 3.353 -1.704 -2.318 1.00 94.94 181 TYR A CA 1
ATOM 1386 C C . TYR A 1 181 ? 3.482 -1.759 -0.797 1.00 94.94 181 TYR A C 1
ATOM 1388 O O . TYR A 1 181 ? 3.411 -2.839 -0.200 1.00 94.94 181 TYR A O 1
ATOM 1396 N N . THR A 1 182 ? 3.683 -0.605 -0.163 1.00 93.00 182 THR A N 1
ATOM 1397 C CA . THR A 1 182 ? 3.976 -0.518 1.271 1.00 93.00 182 THR A CA 1
ATOM 1398 C C . THR A 1 182 ? 3.500 0.797 1.888 1.00 93.00 182 THR A C 1
ATOM 1400 O O . THR A 1 182 ? 3.019 1.697 1.202 1.00 93.00 182 THR A O 1
ATOM 1403 N N . GLY A 1 183 ? 3.628 0.906 3.211 1.00 90.31 183 GLY A N 1
ATOM 1404 C CA . GLY A 1 183 ? 3.362 2.139 3.940 1.00 90.31 183 GLY A CA 1
ATOM 1405 C C . GLY A 1 183 ? 4.461 3.172 3.707 1.00 90.31 183 GLY A C 1
ATOM 1406 O O . GLY A 1 183 ? 5.646 2.858 3.787 1.00 90.31 183 GLY A O 1
ATOM 1407 N N . GLY A 1 184 ? 4.066 4.427 3.495 1.00 89.69 184 GLY A N 1
ATOM 1408 C CA . GLY A 1 184 ? 4.988 5.496 3.118 1.00 89.69 184 GLY A CA 1
ATOM 1409 C C . GLY A 1 184 ? 6.182 5.694 4.055 1.00 89.69 184 GLY A C 1
ATOM 1410 O O . GLY A 1 184 ? 7.302 5.860 3.596 1.00 89.69 184 GLY A O 1
ATOM 1411 N N . ALA A 1 185 ? 5.974 5.565 5.370 1.00 90.44 185 ALA A N 1
ATOM 1412 C CA . ALA A 1 185 ? 7.061 5.661 6.348 1.00 90.44 185 ALA A CA 1
ATOM 1413 C C . ALA A 1 185 ? 8.108 4.539 6.214 1.00 90.44 185 ALA A C 1
ATOM 1415 O O . ALA A 1 185 ? 9.284 4.771 6.481 1.00 90.44 185 ALA A O 1
ATOM 1416 N N . PHE A 1 186 ? 7.699 3.331 5.810 1.00 94.56 186 PHE A N 1
ATOM 1417 C CA . PHE A 1 186 ? 8.631 2.222 5.592 1.00 94.56 186 PHE A CA 1
ATOM 1418 C C . PHE A 1 186 ? 9.429 2.435 4.309 1.00 94.56 186 PHE A C 1
ATOM 1420 O O . PHE A 1 186 ? 10.641 2.259 4.325 1.00 94.56 186 PHE A O 1
ATOM 1427 N N . ALA A 1 187 ? 8.770 2.893 3.239 1.00 94.62 187 ALA A N 1
ATOM 1428 C CA . ALA A 1 187 ? 9.434 3.214 1.980 1.00 94.62 187 ALA A CA 1
ATOM 1429 C C . ALA A 1 187 ? 10.530 4.278 2.167 1.00 94.62 187 ALA A C 1
ATOM 1431 O O . ALA A 1 187 ? 11.660 4.061 1.741 1.00 94.62 187 ALA A O 1
ATOM 1432 N N . SER A 1 188 ? 10.245 5.374 2.883 1.00 94.38 188 SER A N 1
ATOM 1433 C CA . SER A 1 188 ? 11.254 6.405 3.172 1.00 94.38 188 SER A CA 1
ATOM 1434 C C . SER A 1 188 ? 12.436 5.862 3.978 1.00 94.38 188 SER A C 1
ATOM 1436 O O . SER A 1 188 ? 13.577 6.226 3.707 1.00 94.38 188 SER A O 1
ATOM 1438 N N . GLN A 1 189 ? 12.173 4.988 4.957 1.00 95.06 189 GLN A N 1
ATOM 1439 C CA . GLN A 1 189 ? 13.226 4.354 5.752 1.00 95.06 189 GLN A CA 1
ATOM 1440 C C . GLN A 1 189 ? 14.120 3.470 4.866 1.00 95.06 189 GLN A C 1
ATOM 1442 O O . GLN A 1 189 ? 15.336 3.627 4.876 1.00 95.06 189 GLN A O 1
ATOM 1447 N N . TRP A 1 190 ? 13.529 2.585 4.060 1.00 96.69 190 TRP A N 1
ATOM 1448 C CA . TRP A 1 190 ? 14.281 1.690 3.176 1.00 96.69 190 TRP A CA 1
ATOM 1449 C C . TRP A 1 190 ? 15.047 2.434 2.080 1.00 96.69 190 TRP A C 1
ATOM 1451 O O . TRP A 1 190 ? 16.135 2.005 1.706 1.00 96.69 190 TRP A O 1
ATOM 1461 N N . TYR A 1 191 ? 14.528 3.566 1.597 1.00 97.06 191 TYR A N 1
ATOM 1462 C CA . TYR A 1 191 ? 15.269 4.434 0.685 1.00 97.06 191 TYR A CA 1
ATOM 1463 C C . TYR A 1 191 ? 16.527 5.014 1.347 1.00 97.06 191 TYR A C 1
ATOM 1465 O O . TYR A 1 191 ? 17.609 4.942 0.774 1.00 97.06 191 TYR A O 1
ATOM 1473 N N . GLN A 1 192 ? 16.417 5.519 2.583 1.00 95.06 192 GLN A N 1
ATOM 1474 C CA . GLN A 1 192 ? 17.577 6.014 3.341 1.00 95.06 192 GLN A CA 1
ATOM 1475 C C . GLN A 1 192 ? 18.601 4.911 3.651 1.00 95.06 192 GLN A C 1
ATOM 1477 O O . GLN A 1 192 ? 19.795 5.186 3.723 1.00 95.06 192 GLN A O 1
ATOM 1482 N N . GLU A 1 193 ? 18.144 3.668 3.810 1.00 95.81 193 GLU A N 1
ATOM 1483 C CA . GLU A 1 193 ? 18.997 2.483 3.974 1.00 95.81 193 GLU A CA 1
ATOM 1484 C C . GLU A 1 193 ? 19.626 2.000 2.649 1.00 95.81 193 GLU A C 1
ATOM 1486 O O . GLU A 1 193 ? 20.411 1.053 2.658 1.00 95.81 193 GLU A O 1
ATOM 1491 N N . GLY A 1 194 ? 19.306 2.630 1.512 1.00 95.81 194 GLY A N 1
ATOM 1492 C CA . GLY A 1 194 ? 19.827 2.261 0.194 1.00 95.81 194 GLY A CA 1
ATOM 1493 C C . GLY A 1 194 ? 19.220 0.980 -0.387 1.00 95.81 194 GLY A C 1
ATOM 1494 O O . GLY A 1 194 ? 19.783 0.399 -1.311 1.00 95.81 194 GLY A O 1
ATOM 1495 N N . LEU A 1 195 ? 18.083 0.524 0.149 1.00 96.56 195 LEU A N 1
ATOM 1496 C CA . LEU A 1 195 ? 17.391 -0.687 -0.308 1.00 96.56 195 LEU A CA 1
ATOM 1497 C C . LEU A 1 195 ? 16.442 -0.428 -1.484 1.00 96.56 195 LEU A C 1
ATOM 1499 O O . LEU A 1 195 ? 15.989 -1.373 -2.124 1.00 96.56 195 LEU A O 1
ATOM 1503 N N . LEU A 1 196 ? 16.117 0.837 -1.755 1.00 97.12 196 LEU A N 1
ATOM 1504 C CA . LEU A 1 196 ? 15.282 1.251 -2.880 1.00 97.12 196 LEU A CA 1
ATOM 1505 C C . LEU A 1 196 ? 16.112 2.076 -3.863 1.00 97.12 196 LEU A C 1
ATOM 1507 O O . LEU A 1 196 ? 16.965 2.863 -3.457 1.00 97.12 196 LEU A O 1
ATOM 1511 N N . ARG A 1 197 ? 15.837 1.906 -5.156 1.00 95.62 197 ARG A N 1
ATOM 1512 C CA . ARG A 1 197 ? 16.461 2.687 -6.230 1.00 95.62 197 ARG A CA 1
ATOM 1513 C C . ARG A 1 197 ? 15.681 3.964 -6.526 1.00 95.62 197 ARG A C 1
ATOM 1515 O O . ARG A 1 197 ? 14.472 4.026 -6.306 1.00 95.62 197 ARG A O 1
ATOM 1522 N N . ASP A 1 198 ? 16.365 4.918 -7.142 1.00 97.38 198 ASP A N 1
ATOM 1523 C CA . ASP A 1 198 ? 15.717 6.020 -7.847 1.00 97.38 198 ASP A CA 1
ATOM 1524 C C . ASP A 1 198 ? 14.934 5.489 -9.064 1.00 97.38 198 ASP A C 1
ATOM 1526 O O . ASP A 1 198 ? 15.293 4.472 -9.676 1.00 97.38 198 ASP A O 1
ATOM 1530 N N . LEU A 1 199 ? 13.858 6.192 -9.406 1.00 96.75 199 LEU A N 1
ATOM 1531 C CA . LEU A 1 199 ? 12.959 5.907 -10.523 1.00 96.75 199 LEU A CA 1
ATOM 1532 C C . LEU A 1 199 ? 13.018 6.981 -11.615 1.00 96.75 199 LEU A C 1
ATOM 1534 O O . LEU A 1 199 ? 12.359 6.812 -12.637 1.00 96.75 199 LEU A O 1
ATOM 1538 N N . ASP A 1 200 ? 13.778 8.066 -11.427 1.00 96.12 200 ASP A N 1
ATOM 1539 C CA . ASP A 1 200 ? 13.827 9.190 -12.372 1.00 96.12 200 ASP A CA 1
ATOM 1540 C C . ASP A 1 200 ? 14.194 8.722 -13.792 1.00 96.12 200 ASP A C 1
ATOM 1542 O O . ASP A 1 200 ? 13.514 9.069 -14.753 1.00 96.12 200 ASP A O 1
ATOM 1546 N N . ASP A 1 201 ? 15.178 7.826 -13.929 1.00 96.75 201 ASP A N 1
ATOM 1547 C CA . ASP A 1 201 ? 15.593 7.290 -15.231 1.00 96.75 201 ASP A CA 1
ATOM 1548 C C . ASP A 1 201 ? 14.539 6.386 -15.889 1.00 96.75 201 ASP A C 1
ATOM 1550 O O . ASP A 1 201 ? 14.553 6.216 -17.108 1.00 96.75 201 ASP A O 1
ATOM 1554 N N . LEU A 1 202 ? 13.663 5.761 -15.096 1.00 95.25 202 LEU A N 1
ATOM 1555 C CA . LEU A 1 202 ? 12.556 4.951 -15.605 1.00 95.25 202 LEU A CA 1
ATOM 1556 C C . LEU A 1 202 ? 11.409 5.846 -16.064 1.00 95.25 202 LEU A C 1
ATOM 1558 O O . LEU A 1 202 ? 10.851 5.611 -17.130 1.00 95.25 202 LEU A O 1
ATOM 1562 N N . ILE A 1 203 ? 11.106 6.885 -15.284 1.00 94.50 203 ILE A N 1
ATOM 1563 C CA . ILE A 1 203 ? 10.073 7.873 -15.598 1.00 94.50 203 ILE A CA 1
ATOM 1564 C C . ILE A 1 203 ? 10.440 8.639 -16.871 1.00 94.50 203 ILE A C 1
ATOM 1566 O O . ILE A 1 203 ? 9.613 8.761 -17.765 1.00 94.50 203 ILE A O 1
ATOM 1570 N N . GLU A 1 204 ? 11.688 9.097 -17.001 1.00 94.06 204 GLU A N 1
ATOM 1571 C CA . GLU A 1 204 ? 12.161 9.817 -18.192 1.00 94.06 204 GLU A CA 1
ATOM 1572 C C . GLU A 1 204 ? 12.087 8.977 -19.477 1.00 94.06 204 GLU A C 1
ATOM 1574 O O . GLU A 1 204 ? 11.889 9.518 -20.565 1.00 94.06 204 GLU A O 1
ATOM 1579 N N . LYS A 1 205 ? 12.253 7.652 -19.370 1.00 94.62 205 LYS A N 1
ATOM 1580 C CA . LYS A 1 205 ? 12.188 6.726 -20.514 1.00 94.62 205 LYS A CA 1
ATOM 1581 C C . LYS A 1 205 ? 10.764 6.295 -20.858 1.00 94.62 205 LYS A C 1
ATOM 1583 O O . LYS A 1 205 ? 10.546 5.791 -21.961 1.00 94.62 205 LYS A O 1
ATOM 1588 N N . ASP A 1 206 ? 9.815 6.447 -19.939 1.00 91.00 206 ASP A N 1
ATOM 1589 C CA . ASP A 1 206 ? 8.435 6.026 -20.137 1.00 91.00 206 ASP A CA 1
ATOM 1590 C C . ASP A 1 206 ? 7.601 7.153 -20.754 1.00 91.00 206 ASP A C 1
ATOM 1592 O O . ASP A 1 206 ? 7.056 8.017 -20.073 1.00 91.00 206 ASP A O 1
ATOM 1596 N N . THR A 1 207 ? 7.443 7.108 -22.077 1.00 87.88 207 THR A N 1
ATOM 1597 C CA . THR A 1 207 ? 6.622 8.078 -22.817 1.00 87.88 207 THR A CA 1
ATOM 1598 C C . THR A 1 207 ? 5.129 7.998 -22.493 1.00 87.88 207 THR A C 1
ATOM 1600 O O . THR A 1 207 ? 4.377 8.874 -22.912 1.00 87.88 207 THR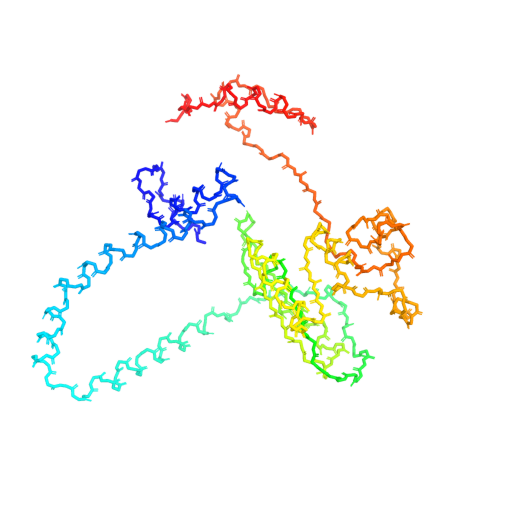 A O 1
ATOM 1603 N N . SER A 1 208 ? 4.677 6.936 -21.818 1.00 87.19 208 SER A N 1
ATOM 1604 C CA . SER A 1 208 ? 3.279 6.758 -21.411 1.00 87.19 208 SER A CA 1
ATOM 1605 C C . SER A 1 208 ? 2.991 7.269 -19.999 1.00 87.19 208 SER A C 1
ATOM 1607 O O . SER A 1 208 ? 1.825 7.373 -19.614 1.00 87.19 208 SER A O 1
ATOM 1609 N N . PHE A 1 209 ? 4.029 7.609 -19.232 1.00 90.31 209 PHE A N 1
ATOM 1610 C CA . PHE A 1 209 ? 3.867 8.111 -17.878 1.00 90.31 209 PHE A CA 1
ATOM 1611 C C . PHE A 1 209 ? 3.326 9.546 -17.889 1.00 90.31 209 PHE A C 1
ATOM 1613 O O . PHE A 1 209 ? 4.011 10.484 -18.295 1.00 90.31 209 PHE A O 1
ATOM 1620 N N . ASP A 1 210 ? 2.100 9.726 -17.397 1.00 89.50 210 ASP A N 1
ATOM 1621 C CA . ASP A 1 210 ? 1.492 11.042 -17.201 1.00 89.50 210 ASP A CA 1
ATOM 1622 C C . ASP A 1 210 ? 1.482 11.413 -15.706 1.00 89.50 210 ASP A C 1
ATOM 1624 O O . ASP A 1 210 ? 0.693 10.852 -14.941 1.00 89.50 210 ASP A O 1
ATOM 1628 N N . PRO A 1 211 ? 2.320 12.364 -15.249 1.00 85.75 211 PRO A N 1
ATOM 1629 C CA . PRO A 1 211 ? 2.328 12.790 -13.853 1.00 85.75 211 PRO A CA 1
ATOM 1630 C C . PRO A 1 211 ? 1.068 13.574 -13.450 1.00 85.75 211 PRO A C 1
ATOM 1632 O O . PRO A 1 211 ? 0.786 13.683 -12.256 1.00 85.75 211 PRO A O 1
ATOM 1635 N N . ASN A 1 212 ? 0.296 14.106 -14.405 1.00 88.25 212 ASN A N 1
ATOM 1636 C CA . ASN A 1 212 ? -0.864 14.956 -14.115 1.00 88.25 212 ASN A CA 1
ATOM 1637 C C . ASN A 1 212 ? -2.072 14.172 -13.592 1.00 88.25 212 ASN A C 1
ATOM 1639 O O . ASN A 1 212 ? -3.013 14.769 -13.068 1.00 88.25 212 ASN A O 1
ATOM 1643 N N . ILE A 1 213 ? -2.049 12.839 -13.689 1.00 89.06 213 ILE A N 1
ATOM 1644 C CA . ILE A 1 213 ? -3.072 11.983 -13.076 1.00 89.06 213 ILE A CA 1
ATOM 1645 C C . ILE A 1 213 ? -2.972 11.980 -11.543 1.00 89.06 213 ILE A C 1
ATOM 1647 O O . ILE A 1 213 ? -3.918 11.589 -10.856 1.00 89.06 213 ILE A O 1
ATOM 1651 N N . TYR A 1 214 ? -1.831 12.406 -10.995 1.00 89.25 214 TYR A N 1
ATOM 1652 C CA . TYR A 1 214 ? -1.588 12.479 -9.562 1.00 89.25 214 TYR A CA 1
ATOM 1653 C C . TYR A 1 214 ? -1.835 13.891 -9.031 1.00 89.25 214 TYR A C 1
ATOM 1655 O O . TYR A 1 214 ? -1.607 14.894 -9.703 1.00 89.25 214 TYR A O 1
ATOM 1663 N N . LEU A 1 215 ? -2.244 13.983 -7.763 1.00 88.94 215 LEU A N 1
ATOM 1664 C CA . LEU A 1 215 ? -2.290 15.269 -7.071 1.00 88.94 215 LEU A CA 1
ATOM 1665 C C . LEU A 1 215 ? -0.876 15.852 -6.987 1.00 88.94 215 LEU A C 1
ATOM 1667 O O . LEU A 1 215 ? 0.017 15.205 -6.440 1.00 88.94 215 LEU A O 1
ATOM 1671 N N . GLU A 1 216 ? -0.702 17.090 -7.450 1.00 87.19 216 GLU A N 1
ATOM 1672 C CA . GLU A 1 216 ? 0.602 17.759 -7.545 1.00 87.19 216 GLU A CA 1
ATOM 1673 C C . GLU A 1 216 ? 1.389 17.699 -6.226 1.00 87.19 216 GLU A C 1
ATOM 1675 O O . GLU A 1 216 ? 2.540 17.271 -6.196 1.00 87.19 216 GLU A O 1
ATOM 1680 N N . GLY A 1 217 ? 0.743 18.032 -5.102 1.00 86.00 217 GLY A N 1
ATOM 1681 C CA . GLY A 1 217 ? 1.384 17.988 -3.784 1.00 86.00 217 GLY A CA 1
ATOM 1682 C C . GLY A 1 217 ? 1.811 16.582 -3.346 1.00 86.00 217 GLY A C 1
ATOM 1683 O O . GLY A 1 217 ? 2.777 16.440 -2.603 1.00 86.00 217 GLY A O 1
ATOM 1684 N N . ILE A 1 218 ? 1.130 15.539 -3.820 1.00 86.69 218 ILE A N 1
ATOM 1685 C CA . ILE A 1 218 ? 1.491 14.151 -3.523 1.00 86.69 218 ILE A CA 1
ATOM 1686 C C . ILE A 1 218 ? 2.634 13.699 -4.428 1.00 86.69 218 ILE A C 1
ATOM 1688 O O . ILE A 1 218 ? 3.592 13.114 -3.935 1.00 86.69 218 ILE A O 1
ATOM 1692 N N . MET A 1 219 ? 2.559 13.976 -5.728 1.00 88.94 219 MET A N 1
ATOM 1693 C CA . MET A 1 219 ? 3.600 13.559 -6.665 1.00 88.94 219 MET A CA 1
ATOM 1694 C C . MET A 1 219 ? 4.930 14.265 -6.377 1.00 88.94 219 MET A C 1
ATOM 1696 O O . MET A 1 219 ? 5.980 13.623 -6.344 1.00 88.94 219 MET A O 1
ATOM 1700 N N . ASN A 1 220 ? 4.877 15.570 -6.098 1.00 87.88 220 ASN A N 1
ATOM 1701 C CA . ASN A 1 220 ? 6.070 16.408 -6.024 1.00 87.88 220 ASN A CA 1
ATOM 1702 C C . ASN A 1 220 ? 6.651 16.543 -4.614 1.00 87.88 220 ASN A C 1
ATOM 1704 O O . ASN A 1 220 ? 7.853 16.746 -4.497 1.00 87.88 220 ASN A O 1
ATOM 1708 N N . ASN A 1 221 ? 5.839 16.408 -3.556 1.00 86.62 221 ASN A N 1
ATOM 1709 C CA . ASN A 1 221 ? 6.266 16.735 -2.185 1.00 86.62 221 ASN A CA 1
ATOM 1710 C C . ASN A 1 221 ? 6.037 15.612 -1.159 1.00 86.62 221 ASN A C 1
ATOM 1712 O O . ASN A 1 221 ? 6.240 15.816 0.039 1.00 86.62 221 ASN A O 1
ATOM 1716 N N . SER A 1 222 ? 5.592 14.424 -1.576 1.00 90.12 222 SER A N 1
ATOM 1717 C CA . SER A 1 222 ? 5.356 13.330 -0.633 1.00 90.12 222 SER A CA 1
ATOM 1718 C C . SER A 1 222 ? 6.667 12.729 -0.134 1.00 90.12 222 SER A C 1
ATOM 1720 O O . SER A 1 222 ? 7.413 12.110 -0.892 1.00 90.12 222 SER A O 1
ATOM 1722 N N . TYR A 1 223 ? 6.885 12.787 1.182 1.00 89.88 223 TYR A N 1
ATOM 1723 C CA . TYR A 1 223 ? 8.009 12.120 1.852 1.00 89.88 223 TYR A CA 1
ATOM 1724 C C . TYR A 1 223 ? 8.058 10.603 1.594 1.00 89.88 223 TYR A C 1
ATOM 1726 O O . TYR A 1 223 ? 9.083 9.965 1.805 1.00 89.88 223 TYR A O 1
ATOM 1734 N N . SER A 1 224 ? 6.933 10.012 1.177 1.00 91.19 224 SER A N 1
ATOM 1735 C CA . SER A 1 224 ? 6.790 8.574 0.922 1.00 91.19 224 SER A CA 1
ATOM 1736 C C . SER A 1 224 ? 7.271 8.147 -0.465 1.00 91.19 224 SER A C 1
ATOM 1738 O O . SER A 1 224 ? 7.323 6.952 -0.739 1.00 91.19 224 SER A O 1
ATOM 1740 N N . THR A 1 225 ? 7.559 9.104 -1.349 1.00 93.19 225 THR A N 1
ATOM 1741 C CA . THR A 1 225 ? 7.939 8.847 -2.748 1.00 93.19 225 THR A CA 1
ATOM 1742 C C . THR A 1 225 ? 9.082 9.732 -3.244 1.00 93.19 225 THR A C 1
ATOM 1744 O O . THR A 1 225 ? 9.627 9.458 -4.313 1.00 93.19 225 THR A O 1
ATOM 1747 N N . LYS A 1 226 ? 9.441 10.776 -2.488 1.00 94.81 226 LYS A N 1
ATOM 1748 C CA . LYS A 1 226 ? 10.559 11.685 -2.749 1.00 94.81 226 LYS A CA 1
ATOM 1749 C C . LYS A 1 226 ? 11.661 11.508 -1.721 1.00 94.81 226 LYS A C 1
ATOM 1751 O O . LYS A 1 226 ? 11.369 11.365 -0.531 1.00 94.81 226 LYS A O 1
ATOM 1756 N N . SER A 1 227 ? 12.909 11.567 -2.180 1.00 94.38 227 SER A N 1
ATOM 1757 C CA . SER A 1 227 ? 14.096 11.567 -1.320 1.00 94.38 227 SER A CA 1
ATOM 1758 C C . SER A 1 227 ? 14.013 12.646 -0.225 1.00 94.38 227 SER A C 1
ATOM 1760 O O . SER A 1 227 ? 13.274 13.621 -0.376 1.00 94.38 227 SER A O 1
ATOM 1762 N N . PRO A 1 228 ? 14.760 12.520 0.890 1.00 89.94 228 PRO A N 1
ATOM 1763 C CA . PRO A 1 228 ? 14.686 13.482 1.997 1.00 89.94 228 PRO A CA 1
ATOM 1764 C C . PRO A 1 228 ? 14.983 14.940 1.611 1.00 89.94 228 PRO A C 1
ATOM 1766 O O . PRO A 1 228 ? 14.472 15.855 2.249 1.00 89.94 228 PRO A O 1
ATOM 1769 N N . ASP A 1 229 ? 15.797 15.154 0.576 1.00 91.62 229 ASP A N 1
ATOM 1770 C CA . ASP A 1 229 ? 16.117 16.461 -0.012 1.00 91.62 229 ASP A CA 1
ATOM 1771 C C . ASP A 1 229 ? 15.151 16.878 -1.143 1.00 91.62 229 ASP A C 1
ATOM 1773 O O . ASP A 1 229 ? 15.271 17.971 -1.690 1.00 91.62 229 ASP A O 1
ATOM 1777 N N . GLY A 1 230 ? 14.202 16.011 -1.506 1.00 91.69 230 GLY A N 1
ATOM 1778 C CA . GLY A 1 230 ? 13.214 16.214 -2.564 1.00 91.69 230 GLY A CA 1
ATOM 1779 C C . GLY A 1 230 ? 13.741 16.050 -3.993 1.00 91.69 230 GLY A C 1
ATOM 1780 O O . GLY A 1 230 ? 12.964 16.208 -4.934 1.00 91.69 230 GLY A O 1
ATOM 1781 N N . SER A 1 231 ? 15.028 15.742 -4.182 1.00 93.38 231 SER A N 1
ATOM 1782 C CA . SER A 1 231 ? 15.678 15.771 -5.499 1.00 93.38 231 SER A CA 1
ATOM 1783 C C . SER A 1 231 ? 15.400 14.549 -6.381 1.00 93.38 231 SER A C 1
ATOM 1785 O O . SER A 1 231 ? 15.520 14.657 -7.601 1.00 93.38 231 SER A O 1
ATOM 1787 N N . LYS A 1 232 ? 15.018 13.410 -5.793 1.00 96.25 232 LYS A N 1
ATOM 1788 C CA . LYS A 1 232 ? 14.817 12.130 -6.489 1.00 96.25 232 LYS A CA 1
ATOM 1789 C C . LYS A 1 232 ? 13.430 11.560 -6.265 1.00 96.25 232 LYS A C 1
ATOM 1791 O O . LYS A 1 232 ? 12.886 11.636 -5.159 1.00 96.25 232 LYS A O 1
ATOM 1796 N N . GLN A 1 233 ? 12.865 10.954 -7.307 1.00 95.69 233 GLN A N 1
ATOM 1797 C CA . GLN A 1 233 ? 11.671 10.122 -7.192 1.00 95.69 233 GLN A CA 1
ATOM 1798 C C . GLN A 1 233 ? 12.086 8.676 -6.917 1.00 95.69 233 GLN A C 1
ATOM 1800 O O . GLN A 1 233 ? 12.728 8.062 -7.757 1.00 95.69 233 GLN A O 1
ATOM 1805 N N . PHE A 1 234 ? 11.676 8.090 -5.792 1.00 96.19 234 PHE A N 1
ATOM 1806 C CA . PHE A 1 234 ? 11.956 6.675 -5.486 1.00 96.19 234 PHE A CA 1
ATOM 1807 C C . PHE A 1 234 ? 10.703 5.795 -5.412 1.00 96.19 234 PHE A C 1
ATOM 1809 O O . PHE A 1 234 ? 10.795 4.575 -5.285 1.00 96.19 234 PHE A O 1
ATOM 1816 N N . GLY A 1 235 ? 9.511 6.392 -5.471 1.00 95.00 235 GLY A N 1
ATOM 1817 C CA . GLY A 1 235 ? 8.243 5.663 -5.442 1.00 95.00 235 GLY A CA 1
ATOM 1818 C C . GLY A 1 235 ? 7.172 6.342 -6.282 1.00 95.00 235 GLY A C 1
ATOM 1819 O O . GLY A 1 235 ? 7.316 7.503 -6.642 1.00 95.00 235 GLY A O 1
ATOM 1820 N N . ILE A 1 236 ? 6.075 5.646 -6.571 1.00 94.25 236 ILE A N 1
ATOM 1821 C CA . ILE A 1 236 ? 4.911 6.212 -7.268 1.00 94.25 236 ILE A CA 1
ATOM 1822 C C . ILE A 1 236 ? 3.702 6.180 -6.322 1.00 94.25 236 ILE A C 1
ATOM 1824 O O . ILE A 1 236 ? 3.469 5.150 -5.681 1.00 94.25 236 ILE A O 1
ATOM 1828 N N . PRO A 1 237 ? 2.926 7.271 -6.187 1.00 90.94 237 PRO A N 1
ATOM 1829 C CA . PRO A 1 237 ? 1.725 7.263 -5.358 1.00 90.94 237 PRO A CA 1
ATOM 1830 C C . PRO A 1 237 ? 0.657 6.320 -5.932 1.00 90.94 237 PRO A C 1
ATOM 1832 O O . PRO A 1 237 ? 0.147 6.556 -7.017 1.00 90.94 237 PRO A O 1
ATOM 1835 N N . VAL A 1 238 ? 0.282 5.264 -5.203 1.00 87.62 238 VAL A N 1
ATOM 1836 C CA . VAL A 1 238 ? -0.722 4.284 -5.683 1.00 87.62 238 VAL A CA 1
ATOM 1837 C C . VAL A 1 238 ? -2.094 4.489 -5.045 1.00 87.62 238 VAL A C 1
ATOM 1839 O O . VAL A 1 238 ? -3.116 4.441 -5.719 1.00 87.62 238 VAL A O 1
ATOM 1842 N N . ALA A 1 239 ? -2.137 4.699 -3.730 1.00 81.38 239 ALA A N 1
ATOM 1843 C CA . ALA A 1 239 ? -3.387 4.837 -2.994 1.00 81.38 239 ALA A CA 1
ATOM 1844 C C . ALA A 1 239 ? -3.256 5.916 -1.922 1.00 81.38 239 ALA A C 1
ATOM 1846 O O . ALA A 1 239 ? -2.296 5.930 -1.149 1.00 81.38 239 ALA A O 1
ATOM 1847 N N . LEU A 1 240 ? -4.251 6.800 -1.860 1.00 77.50 240 LEU A N 1
ATOM 1848 C CA . LEU A 1 240 ? -4.348 7.832 -0.838 1.00 77.50 240 LEU A CA 1
ATOM 1849 C C . LEU A 1 240 ? -5.259 7.353 0.286 1.00 77.50 240 LEU A C 1
ATOM 1851 O O . LEU A 1 240 ? -6.429 7.043 0.075 1.00 77.50 240 LEU A O 1
ATOM 1855 N N . GLY A 1 241 ? -4.715 7.310 1.498 1.00 71.50 241 GLY A N 1
ATOM 1856 C CA . GLY A 1 241 ? -5.483 7.049 2.707 1.00 71.50 241 GLY A CA 1
ATOM 1857 C C . GLY A 1 241 ? -5.816 8.350 3.424 1.00 71.50 241 GLY A C 1
ATOM 1858 O O . GLY A 1 241 ? -4.930 9.166 3.675 1.00 71.50 241 GLY A O 1
ATOM 1859 N N . ARG A 1 242 ? -7.076 8.520 3.832 1.00 73.88 242 ARG A N 1
ATOM 1860 C CA . ARG A 1 242 ? -7.473 9.544 4.804 1.00 73.88 242 ARG A CA 1
ATOM 1861 C C . ARG A 1 242 ? -7.971 8.854 6.065 1.00 73.88 242 ARG A C 1
ATOM 1863 O O . ARG A 1 242 ? -8.854 8.007 6.004 1.00 73.88 242 ARG A O 1
ATOM 1870 N N . ARG A 1 243 ? -7.411 9.222 7.217 1.00 78.31 243 ARG A N 1
ATOM 1871 C CA . ARG A 1 243 ? -7.944 8.783 8.512 1.00 78.31 243 ARG A CA 1
ATOM 1872 C C . ARG A 1 243 ? -9.163 9.627 8.860 1.00 78.31 243 ARG A C 1
ATOM 1874 O O . ARG A 1 243 ? -9.149 10.842 8.669 1.00 78.31 243 ARG A O 1
ATOM 1881 N N . MET A 1 244 ? -10.205 8.972 9.353 1.00 81.12 244 MET A N 1
ATOM 1882 C CA . MET A 1 244 ? -11.470 9.603 9.715 1.00 81.12 244 MET A CA 1
ATOM 1883 C C . MET A 1 244 ? -11.923 9.083 11.074 1.00 81.12 244 MET A C 1
ATOM 1885 O O . MET A 1 244 ? -11.750 7.902 11.376 1.00 81.12 244 MET A O 1
ATOM 1889 N N . THR A 1 245 ? -12.523 9.958 11.875 1.00 87.56 245 THR A N 1
ATOM 1890 C CA . THR A 1 245 ? -13.187 9.565 13.118 1.00 87.56 245 THR A 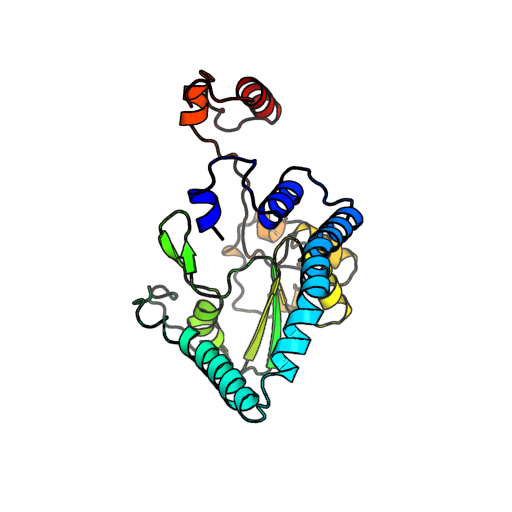CA 1
ATOM 1891 C C . THR A 1 245 ? -14.604 9.121 12.786 1.00 87.56 245 THR A C 1
ATOM 1893 O O . THR A 1 245 ? -15.408 9.918 12.306 1.00 87.56 245 THR A O 1
ATOM 1896 N N . ILE A 1 246 ? -14.904 7.848 13.031 1.00 87.88 246 ILE A N 1
ATOM 1897 C CA . ILE A 1 246 ? -16.234 7.263 12.842 1.00 87.88 246 ILE A CA 1
ATOM 1898 C C . ILE A 1 246 ? -16.813 6.976 14.226 1.00 87.88 246 ILE A C 1
ATOM 1900 O O . ILE A 1 246 ? -16.112 6.458 15.094 1.00 87.88 246 ILE A O 1
ATOM 1904 N N . TYR A 1 247 ? -18.081 7.317 14.435 1.00 89.44 247 TYR A N 1
ATOM 1905 C CA . TYR A 1 247 ? -18.779 7.087 15.695 1.00 89.44 247 TYR A CA 1
ATOM 1906 C C . TYR A 1 247 ? -20.245 6.707 15.464 1.00 89.44 247 TYR A C 1
ATOM 1908 O O . TYR A 1 247 ? -20.840 7.074 14.450 1.00 89.44 247 TYR A O 1
ATOM 1916 N N . ASP A 1 248 ? -20.826 5.977 16.417 1.00 91.31 248 ASP A N 1
ATOM 1917 C CA . ASP A 1 248 ? -22.239 5.593 16.403 1.00 91.31 248 ASP A CA 1
ATOM 1918 C C . ASP A 1 248 ? -23.090 6.685 17.063 1.00 91.31 248 ASP A C 1
ATOM 1920 O O . ASP A 1 248 ? -23.000 6.915 18.268 1.00 91.31 248 ASP A O 1
ATOM 1924 N N . LYS A 1 249 ? -23.939 7.358 16.280 1.00 93.56 249 LYS A N 1
ATOM 1925 C CA . LYS A 1 249 ? -24.822 8.422 16.783 1.00 93.56 249 LYS A CA 1
ATOM 1926 C C . LYS A 1 249 ? -25.806 7.926 17.839 1.00 93.56 249 LYS A C 1
ATOM 1928 O O . LYS A 1 249 ? -26.062 8.642 18.801 1.00 93.56 249 LYS A O 1
ATOM 1933 N N . LYS A 1 250 ? -26.308 6.696 17.704 1.00 93.06 250 LYS A N 1
ATOM 1934 C CA . LYS A 1 250 ? -27.236 6.113 18.675 1.00 93.06 250 LYS A CA 1
ATOM 1935 C C . LYS A 1 250 ? -26.559 5.943 20.030 1.00 93.06 250 LYS A C 1
ATOM 1937 O O . LYS A 1 250 ? -27.172 6.199 21.058 1.00 93.06 250 LYS A O 1
ATOM 1942 N N . LEU A 1 251 ? -25.280 5.569 20.034 1.00 93.12 251 LEU A N 1
ATOM 1943 C CA . LEU A 1 251 ? -24.515 5.456 21.270 1.00 93.12 251 LEU A CA 1
ATOM 1944 C C . LEU A 1 251 ? -24.404 6.815 21.980 1.00 93.12 251 LEU A C 1
ATOM 1946 O O . LEU A 1 251 ? -24.569 6.880 23.191 1.00 93.12 251 LEU A O 1
ATOM 1950 N N . PHE A 1 252 ? -24.183 7.905 21.243 1.00 95.69 252 PHE A N 1
ATOM 1951 C CA . PHE A 1 252 ? -24.176 9.262 21.809 1.00 95.69 252 PHE A CA 1
ATOM 1952 C C . PHE A 1 252 ? -25.540 9.642 22.412 1.00 95.69 252 PHE A C 1
ATOM 1954 O O . PHE A 1 252 ? -25.605 10.100 23.554 1.00 95.69 252 PHE A O 1
ATOM 1961 N N . GLU A 1 253 ? -26.633 9.358 21.700 1.00 94.38 253 GLU A N 1
ATOM 1962 C CA . GLU A 1 253 ? -28.006 9.588 22.176 1.00 94.38 253 GLU A CA 1
ATOM 1963 C C . GLU A 1 253 ? -28.382 8.741 23.399 1.00 94.38 253 GLU A C 1
ATOM 1965 O O . GLU A 1 253 ? -29.130 9.189 24.272 1.00 94.38 253 GLU A O 1
ATOM 1970 N N . ASP A 1 254 ? -27.907 7.498 23.469 1.00 95.12 254 ASP A N 1
ATOM 1971 C CA . ASP A 1 254 ? -28.174 6.605 24.593 1.00 95.12 254 ASP A CA 1
ATOM 1972 C C . ASP A 1 254 ? -27.564 7.149 25.884 1.00 95.12 254 ASP A C 1
ATOM 1974 O O . ASP A 1 254 ? -28.226 7.138 26.920 1.00 95.12 254 ASP A O 1
ATOM 1978 N N . TRP A 1 255 ? -26.356 7.703 25.797 1.00 95.62 255 TRP A N 1
ATOM 1979 C CA . TRP A 1 255 ? -25.641 8.317 26.914 1.00 95.62 255 TRP A CA 1
ATOM 1980 C C . TRP A 1 255 ? -26.018 9.781 27.182 1.00 95.62 255 TRP A C 1
ATOM 1982 O O . TRP A 1 255 ? -25.541 10.355 28.159 1.00 95.62 255 TRP A O 1
ATOM 1992 N N . GLY A 1 256 ? -26.867 10.392 26.348 1.00 94.62 256 GLY A N 1
ATOM 1993 C CA . GLY A 1 256 ? -27.256 11.799 26.486 1.00 94.62 256 GLY A CA 1
ATOM 1994 C C . GLY A 1 256 ? -26.092 12.775 26.278 1.00 94.62 256 GLY A C 1
ATOM 1995 O O . GLY A 1 256 ? -26.049 13.822 26.919 1.00 94.62 256 GLY A O 1
ATOM 1996 N N . VAL A 1 257 ? -25.130 12.418 25.421 1.00 95.06 257 VAL A N 1
ATOM 1997 C CA . VAL A 1 257 ? -23.941 13.225 25.113 1.00 95.06 257 VAL A CA 1
ATOM 1998 C C . VAL A 1 257 ? -24.040 13.759 23.687 1.00 95.06 257 VAL A C 1
ATOM 2000 O O . VAL A 1 257 ? -24.337 13.009 22.759 1.00 95.06 257 VAL A O 1
ATOM 2003 N N . ASP A 1 258 ? -23.738 15.043 23.492 1.00 95.00 258 ASP A N 1
ATOM 2004 C CA . ASP A 1 258 ? -23.727 15.653 22.161 1.00 95.00 258 ASP A CA 1
ATOM 2005 C C . ASP A 1 258 ? -22.666 15.028 21.243 1.00 95.00 258 ASP A C 1
ATOM 2007 O O . ASP A 1 258 ? -21.521 14.778 21.641 1.00 95.00 258 ASP A O 1
ATOM 2011 N N . THR A 1 259 ? -23.021 14.838 19.971 1.00 94.31 259 THR A N 1
ATOM 2012 C CA . THR A 1 259 ? -22.136 14.258 18.950 1.00 94.31 259 THR A CA 1
ATOM 2013 C C . THR A 1 259 ? -20.877 15.085 18.715 1.00 94.31 259 THR A C 1
ATOM 2015 O O . THR A 1 259 ? -20.849 16.284 18.992 1.00 94.31 259 THR A O 1
ATOM 2018 N N . LEU A 1 260 ? -19.826 14.462 18.179 1.00 93.88 260 LEU A N 1
ATOM 2019 C CA . LEU A 1 260 ? -18.572 15.143 17.837 1.00 93.88 260 LEU A CA 1
ATOM 2020 C C . LEU A 1 260 ? -18.772 16.281 16.822 1.00 93.88 260 LEU A C 1
ATOM 2022 O O . LEU A 1 260 ? -19.622 16.179 15.932 1.00 93.88 260 LEU A O 1
ATOM 2026 N N . THR A 1 261 ? -17.963 17.339 16.935 1.00 92.38 261 THR A N 1
ATOM 2027 C CA . THR A 1 261 ? -17.879 18.392 15.911 1.00 92.38 261 THR A CA 1
ATOM 2028 C C . THR A 1 261 ? -17.370 17.833 14.574 1.00 92.38 261 THR A C 1
ATOM 2030 O O . THR A 1 261 ? -16.904 16.697 14.485 1.00 92.38 261 THR A O 1
ATOM 2033 N N . ALA A 1 262 ? -17.461 18.623 13.497 1.00 88.25 262 ALA A N 1
ATOM 2034 C CA . ALA A 1 262 ? -17.050 18.186 12.157 1.00 88.25 262 ALA A CA 1
ATOM 2035 C C . ALA A 1 262 ? -15.541 17.880 12.041 1.00 88.25 262 ALA A C 1
ATOM 2037 O O . ALA A 1 262 ? -15.138 17.081 11.196 1.00 88.25 262 ALA A O 1
ATOM 2038 N N . GLN A 1 263 ? -14.710 18.512 12.873 1.00 87.81 263 GLN A N 1
ATOM 2039 C CA . GLN A 1 263 ? -13.264 18.291 12.942 1.00 87.81 263 GLN A CA 1
ATOM 2040 C C . GLN A 1 263 ? -12.856 18.179 14.414 1.00 87.81 263 GLN A C 1
ATOM 2042 O O . GLN A 1 263 ? -12.283 19.117 14.970 1.00 87.81 263 GLN A O 1
ATOM 2047 N N . PRO A 1 264 ? -13.201 17.060 15.071 1.00 89.88 264 PRO A N 1
ATOM 2048 C CA . PRO A 1 264 ? -13.044 16.961 16.506 1.00 89.88 264 PRO A CA 1
ATOM 2049 C C . PRO A 1 264 ? -11.564 16.848 16.862 1.00 89.88 264 PRO A C 1
ATOM 2051 O O . PRO A 1 264 ? -10.833 16.019 16.312 1.00 89.88 264 PRO A O 1
ATOM 2054 N N . GLY A 1 265 ? -11.126 17.685 17.800 1.00 91.38 265 GLY A N 1
ATOM 2055 C CA . GLY A 1 265 ? -9.789 17.591 18.377 1.00 91.38 265 GLY A CA 1
ATOM 2056 C C . GLY A 1 265 ? -9.658 16.370 19.302 1.00 91.38 265 GLY A C 1
ATOM 2057 O O . GLY A 1 265 ? -10.668 15.876 19.814 1.00 91.38 265 GLY A O 1
ATOM 2058 N N . PRO A 1 266 ? -8.431 15.892 19.584 1.00 92.62 266 PRO A N 1
ATOM 2059 C CA . PRO A 1 266 ? -8.214 14.762 20.492 1.00 92.62 266 PRO A CA 1
ATOM 2060 C C . PRO A 1 266 ? -8.833 14.957 21.884 1.00 92.62 266 PRO A C 1
ATOM 2062 O O . PRO A 1 266 ? -9.344 14.005 22.469 1.00 92.62 266 PRO A O 1
ATOM 2065 N N . GLU A 1 267 ? -8.829 16.188 22.400 1.00 95.25 267 GLU A N 1
ATOM 2066 C CA . GLU A 1 267 ? -9.410 16.520 23.706 1.00 95.25 267 GLU A CA 1
ATOM 2067 C C . GLU A 1 267 ? -10.934 16.387 23.721 1.00 95.25 267 GLU A C 1
ATOM 2069 O O . GLU A 1 267 ? -11.485 15.808 24.655 1.00 95.25 267 GLU A O 1
ATOM 2074 N N . GLU A 1 268 ? -11.612 16.854 22.667 1.00 94.12 268 GLU A N 1
ATOM 2075 C CA . GLU A 1 268 ? -13.065 16.714 22.527 1.00 94.12 268 GLU A CA 1
ATOM 2076 C C . GLU A 1 268 ? -13.461 15.232 22.491 1.00 94.12 268 GLU A C 1
ATOM 2078 O O . GLU A 1 268 ? -14.388 14.810 23.186 1.00 94.12 268 GLU A O 1
ATOM 2083 N N . ILE A 1 269 ? -12.729 14.435 21.703 1.00 94.56 269 ILE A N 1
ATOM 2084 C CA . ILE A 1 269 ? -12.945 12.988 21.605 1.00 94.56 269 ILE A CA 1
ATOM 2085 C C . ILE A 1 269 ? -12.770 12.342 22.982 1.00 94.56 269 ILE A C 1
ATOM 2087 O O . ILE A 1 269 ? -13.611 11.544 23.393 1.00 94.56 269 ILE A O 1
ATOM 2091 N N . LEU A 1 270 ? -11.707 12.696 23.709 1.00 94.81 270 LEU A N 1
ATOM 2092 C CA . LEU A 1 270 ? -11.413 12.133 25.023 1.00 94.81 270 LEU A CA 1
ATOM 2093 C C . LEU A 1 270 ? -12.466 12.514 26.075 1.00 94.81 270 LEU A C 1
ATOM 2095 O O . LEU A 1 270 ? -12.877 11.656 26.857 1.00 94.81 270 LEU A O 1
ATOM 2099 N N . ASP A 1 271 ? -12.903 13.773 26.110 1.00 95.56 271 ASP A N 1
ATOM 2100 C CA . ASP A 1 271 ? -13.934 14.245 27.042 1.00 95.56 271 ASP A CA 1
ATOM 2101 C C . ASP A 1 271 ? -15.264 13.513 26.824 1.00 95.56 271 ASP A C 1
ATOM 2103 O O . ASP A 1 271 ? -15.842 12.956 27.762 1.00 95.56 271 ASP A O 1
ATOM 2107 N N . LYS A 1 272 ? -15.715 13.429 25.568 1.00 94.62 272 LYS A N 1
ATOM 2108 C CA . LYS A 1 272 ? -16.953 12.721 25.217 1.00 94.62 272 LYS A CA 1
ATOM 2109 C C . LYS A 1 272 ? -16.840 11.221 25.479 1.00 94.62 272 LYS A C 1
ATOM 2111 O O . LYS A 1 272 ? -17.749 10.643 26.067 1.00 94.62 272 LYS A O 1
ATOM 2116 N N . ALA A 1 273 ? -15.704 10.602 25.156 1.00 93.81 273 ALA A N 1
ATOM 2117 C CA . ALA A 1 273 ? -15.471 9.188 25.443 1.00 93.81 273 ALA A CA 1
ATOM 2118 C C . ALA A 1 273 ? -15.550 8.876 26.947 1.00 93.81 273 ALA A C 1
ATOM 2120 O O . ALA A 1 273 ? -16.185 7.893 27.332 1.00 93.81 273 ALA A O 1
ATOM 2121 N N . LYS A 1 274 ? -14.980 9.726 27.817 1.00 95.00 274 LYS A N 1
ATOM 2122 C CA . LYS A 1 274 ? -15.065 9.558 29.282 1.00 95.00 274 LYS A CA 1
ATOM 2123 C C . LYS A 1 274 ? -16.509 9.557 29.782 1.00 95.00 274 LYS A C 1
ATOM 2125 O O . LYS A 1 274 ? -16.855 8.728 30.618 1.00 95.00 274 LYS A O 1
ATOM 2130 N N . LYS A 1 275 ? -17.353 10.444 29.246 1.00 94.19 275 LYS A N 1
ATOM 2131 C CA . LYS A 1 275 ? -18.786 10.526 29.586 1.00 94.19 275 LYS A CA 1
ATOM 2132 C C . LYS A 1 275 ? -19.582 9.307 29.121 1.00 94.19 275 LYS A C 1
ATOM 2134 O O . LYS A 1 275 ? -20.647 9.049 29.663 1.00 94.19 275 LYS A O 1
ATOM 2139 N N . MET A 1 276 ? -19.060 8.570 28.142 1.00 93.50 276 MET A N 1
ATOM 2140 C CA . MET A 1 276 ? -19.725 7.444 27.484 1.00 93.50 276 MET A CA 1
ATOM 2141 C C . MET A 1 276 ? -19.081 6.083 27.795 1.00 93.50 276 MET A C 1
ATOM 2143 O O . MET A 1 276 ? -19.277 5.110 27.065 1.00 93.50 276 MET A O 1
ATOM 2147 N N . THR A 1 277 ? -18.272 6.004 28.856 1.00 92.19 277 THR A N 1
ATOM 2148 C CA . THR A 1 277 ? -17.562 4.780 29.247 1.00 92.19 277 THR A CA 1
ATOM 2149 C C . THR A 1 277 ? -18.306 4.052 30.364 1.00 92.19 277 THR A C 1
ATOM 2151 O O . THR A 1 277 ? -18.550 4.613 31.428 1.00 92.19 277 THR A O 1
ATOM 2154 N N . GLY A 1 278 ? -18.617 2.770 30.157 1.00 90.12 278 GLY A N 1
ATOM 2155 C CA . GLY A 1 278 ? -19.253 1.910 31.158 1.00 90.12 278 GLY A CA 1
ATOM 2156 C C . GLY A 1 278 ? -20.387 1.075 30.571 1.00 90.12 278 GLY A C 1
ATOM 2157 O O . GLY A 1 278 ? -20.390 0.760 29.381 1.00 90.12 278 GLY A O 1
ATOM 2158 N N . LYS A 1 279 ? -21.354 0.695 31.413 1.00 89.12 279 LYS A N 1
ATOM 2159 C CA . LYS A 1 279 ? -22.571 0.023 30.948 1.00 89.12 279 LYS A CA 1
ATOM 2160 C C . LYS A 1 279 ? -23.479 1.059 30.287 1.00 89.12 279 LYS A C 1
ATOM 2162 O O . LYS A 1 279 ? -23.823 2.046 30.929 1.00 89.12 279 LYS A O 1
ATOM 2167 N N . ASN A 1 280 ? -23.850 0.826 29.027 1.00 88.56 280 ASN A N 1
ATOM 2168 C CA . ASN A 1 280 ? -24.758 1.716 28.309 1.00 88.56 280 ASN A CA 1
ATOM 2169 C C . ASN A 1 280 ? -26.083 1.830 29.098 1.00 88.56 280 ASN A C 1
ATOM 2171 O O . ASN A 1 280 ? -26.670 0.807 29.453 1.00 88.56 280 ASN A O 1
ATOM 2175 N N . PRO A 1 281 ? -26.557 3.048 29.402 1.00 87.44 281 PRO A N 1
ATOM 2176 C CA . PRO A 1 281 ? -27.752 3.254 30.221 1.00 87.44 281 PRO A CA 1
ATOM 2177 C C . PRO A 1 281 ? -29.052 2.728 29.587 1.00 87.44 281 PRO A C 1
ATOM 2179 O O . PRO A 1 281 ? -30.036 2.560 30.304 1.00 87.44 281 PRO A O 1
ATOM 2182 N N . LYS A 1 282 ? -29.080 2.452 28.274 1.00 87.81 282 LYS A N 1
ATOM 2183 C CA . LYS A 1 282 ? -30.262 1.945 27.556 1.00 87.81 282 LYS A CA 1
ATOM 2184 C C . LYS A 1 282 ? -30.193 0.468 27.145 1.00 87.81 282 LYS A C 1
ATOM 2186 O O . LYS A 1 282 ? -31.179 -0.032 26.602 1.00 87.81 282 LYS A O 1
ATOM 2191 N N . THR A 1 283 ? -29.085 -0.241 27.393 1.00 80.62 283 THR A N 1
ATOM 2192 C CA . THR A 1 283 ? -28.913 -1.671 27.040 1.00 80.62 283 THR A CA 1
ATOM 2193 C C . THR A 1 283 ? -28.277 -2.472 28.170 1.00 80.62 283 THR A C 1
ATOM 2195 O O . THR A 1 283 ? -28.806 -3.547 28.517 1.00 80.62 283 THR A O 1
#